Protein AF-A0A6I9NK83-F1 (afdb_monomer_lite)

Radius of gyration: 21.56 Å; chains: 1; bounding box: 74×32×61 Å

Organism: NCBI:txid8208

Structure (mmCIF, N/CA/C/O backbone):
data_AF-A0A6I9NK83-F1
#
_entry.id   AF-A0A6I9NK83-F1
#
loop_
_atom_site.group_PDB
_atom_site.id
_atom_site.type_symbol
_atom_site.label_atom_id
_atom_site.label_alt_id
_atom_site.label_comp_id
_atom_site.label_asym_id
_atom_site.label_entity_id
_atom_site.label_seq_id
_atom_site.pdbx_PDB_ins_code
_atom_site.Cartn_x
_atom_site.Cartn_y
_atom_site.Cartn_z
_atom_site.occupancy
_atom_site.B_iso_or_equiv
_atom_site.auth_seq_id
_atom_site.auth_comp_id
_atom_site.auth_asym_id
_atom_site.auth_atom_id
_atom_site.pdbx_PDB_model_num
ATOM 1 N N . MET A 1 1 ? 27.612 -2.424 -21.590 1.00 50.44 1 MET A N 1
ATOM 2 C CA . MET A 1 1 ? 26.893 -3.008 -22.747 1.00 50.44 1 MET A CA 1
ATOM 3 C C . MET A 1 1 ? 25.406 -2.669 -22.748 1.00 50.44 1 MET A C 1
ATOM 5 O O . MET A 1 1 ? 24.938 -2.258 -23.797 1.00 50.44 1 MET A O 1
ATOM 9 N N . PHE A 1 2 ? 24.686 -2.761 -21.619 1.00 54.84 2 PHE A N 1
ATOM 10 C CA . PHE A 1 2 ? 23.240 -2.473 -21.553 1.00 54.84 2 PHE A CA 1
ATOM 11 C C . PHE A 1 2 ? 22.862 -1.067 -22.068 1.00 54.84 2 PHE A C 1
ATOM 13 O O . PHE A 1 2 ? 22.044 -0.949 -22.971 1.00 54.84 2 PHE A O 1
ATOM 20 N N . ASN A 1 3 ? 23.555 -0.018 -21.606 1.00 56.12 3 ASN A N 1
ATOM 21 C CA . ASN A 1 3 ? 23.286 1.363 -22.042 1.00 56.12 3 ASN A CA 1
ATOM 22 C C . ASN A 1 3 ? 23.538 1.589 -23.546 1.00 56.12 3 ASN A C 1
ATOM 24 O O . ASN A 1 3 ? 22.750 2.244 -24.207 1.00 56.12 3 ASN A O 1
ATOM 28 N N . GLN A 1 4 ? 24.578 0.970 -24.118 1.00 58.66 4 GLN A N 1
ATOM 29 C CA . GLN A 1 4 ? 24.919 1.127 -25.543 1.00 58.66 4 GLN A CA 1
ATOM 30 C C . GLN A 1 4 ? 23.919 0.436 -26.487 1.00 58.66 4 GLN A C 1
ATOM 32 O O . GLN A 1 4 ? 23.762 0.850 -27.633 1.00 58.66 4 GLN A O 1
ATOM 37 N N . LEU A 1 5 ? 23.270 -0.638 -26.023 1.00 60.53 5 LEU A N 1
ATOM 38 C CA . LEU A 1 5 ? 22.176 -1.303 -26.738 1.00 60.53 5 LEU A CA 1
ATOM 39 C C . LEU A 1 5 ? 20.881 -0.495 -26.622 1.00 60.53 5 LEU A C 1
ATOM 41 O O . LEU A 1 5 ? 20.171 -0.344 -27.613 1.00 60.53 5 LEU A O 1
ATOM 45 N N . TYR A 1 6 ? 20.620 0.067 -25.440 1.00 62.25 6 TYR A N 1
ATOM 46 C CA . TYR A 1 6 ? 19.468 0.926 -25.190 1.00 62.25 6 TYR A CA 1
ATOM 47 C C . TYR A 1 6 ? 19.484 2.181 -26.071 1.00 62.25 6 TYR A C 1
ATOM 49 O O . TYR A 1 6 ? 18.482 2.485 -26.711 1.00 62.25 6 TYR A O 1
ATOM 57 N N . ASP A 1 7 ? 20.644 2.829 -26.213 1.00 62.06 7 ASP A N 1
ATOM 58 C CA . ASP A 1 7 ? 20.802 4.016 -27.063 1.00 62.06 7 ASP A CA 1
ATOM 59 C C . ASP A 1 7 ? 20.425 3.753 -28.532 1.00 62.06 7 ASP A C 1
ATOM 61 O O . ASP A 1 7 ? 19.818 4.603 -29.176 1.00 62.06 7 ASP A O 1
ATOM 65 N N . ARG A 1 8 ? 20.709 2.551 -29.057 1.00 60.25 8 ARG A N 1
ATOM 66 C CA . ARG A 1 8 ? 20.309 2.159 -30.422 1.00 60.25 8 ARG A CA 1
ATOM 67 C C . ARG A 1 8 ? 18.840 1.756 -30.536 1.00 60.25 8 ARG A C 1
ATOM 69 O O . ARG A 1 8 ? 18.254 1.884 -31.605 1.00 60.25 8 ARG A O 1
ATOM 76 N N . LEU A 1 9 ? 18.242 1.254 -29.457 1.00 59.34 9 LEU A N 1
ATOM 77 C CA . LEU A 1 9 ? 16.816 0.916 -29.412 1.00 59.34 9 LEU A CA 1
ATOM 78 C C . LEU A 1 9 ? 15.933 2.169 -29.324 1.00 59.34 9 LEU A C 1
ATOM 80 O O . LEU A 1 9 ? 14.799 2.135 -29.795 1.00 59.34 9 LEU A O 1
ATOM 84 N N . LEU A 1 10 ? 16.456 3.284 -28.797 1.00 63.72 10 LEU A N 1
ATOM 85 C CA . LEU A 1 10 ? 15.756 4.574 -28.755 1.00 63.72 10 LEU A CA 1
ATOM 86 C C . LEU A 1 10 ? 15.451 5.152 -30.147 1.00 63.72 10 LEU A C 1
ATOM 88 O O . LEU A 1 10 ? 14.535 5.962 -30.266 1.00 63.72 10 LEU A O 1
ATOM 92 N N . GLU A 1 11 ? 16.163 4.728 -31.196 1.00 66.00 11 GLU A N 1
ATOM 93 C CA . GLU A 1 11 ? 15.944 5.208 -32.569 1.00 66.00 11 GLU A CA 1
ATOM 94 C C . GLU A 1 11 ? 14.630 4.692 -33.191 1.00 66.00 11 GLU A C 1
ATOM 96 O O . GLU A 1 11 ? 14.145 5.266 -34.166 1.00 66.00 11 GLU A O 1
ATOM 101 N N . ASN A 1 12 ? 14.019 3.637 -32.631 1.00 76.62 12 ASN A N 1
ATOM 102 C CA . ASN A 1 12 ? 12.759 3.069 -33.117 1.00 76.62 12 ASN A CA 1
ATOM 103 C C . ASN A 1 12 ? 11.775 2.827 -31.961 1.00 76.62 12 ASN A C 1
ATOM 105 O O . ASN A 1 12 ? 11.985 1.950 -31.121 1.00 76.62 12 ASN A O 1
ATOM 109 N N . SER A 1 13 ? 10.660 3.563 -31.956 1.00 75.81 13 SER A N 1
ATOM 110 C CA . SER A 1 13 ? 9.627 3.480 -30.915 1.00 75.81 13 SER A CA 1
ATOM 111 C C . SER A 1 13 ? 9.011 2.085 -30.768 1.00 75.81 13 SER A C 1
ATOM 113 O O . SER A 1 13 ? 8.717 1.673 -29.649 1.00 75.81 13 SER A O 1
ATOM 115 N N . VAL A 1 14 ? 8.872 1.331 -31.863 1.00 80.94 14 VAL A N 1
ATOM 116 C CA . VAL A 1 14 ? 8.335 -0.039 -31.839 1.00 80.94 14 VAL A CA 1
ATOM 117 C C . VAL A 1 14 ? 9.334 -0.991 -31.184 1.00 80.94 14 VAL A C 1
ATOM 119 O O . VAL A 1 14 ? 8.972 -1.746 -30.287 1.00 80.94 14 VAL A O 1
ATOM 122 N N . SER A 1 15 ? 10.610 -0.922 -31.577 1.00 82.75 15 SER A N 1
ATOM 123 C CA . SER A 1 15 ? 11.667 -1.756 -30.986 1.00 82.75 15 SER A CA 1
ATOM 124 C C . SER A 1 15 ? 11.863 -1.467 -29.499 1.00 82.75 15 SER A C 1
ATOM 126 O O . SER A 1 15 ? 12.100 -2.389 -28.718 1.00 82.75 15 SER A O 1
ATOM 128 N N . LYS A 1 16 ? 11.735 -0.195 -29.103 1.00 84.50 16 LYS A N 1
ATOM 129 C CA . LYS A 1 16 ? 11.759 0.225 -27.702 1.00 84.50 16 LYS A CA 1
ATOM 130 C C . LYS A 1 16 ? 10.610 -0.401 -26.911 1.00 84.50 16 LYS A C 1
ATOM 132 O O . LYS A 1 16 ? 10.872 -0.976 -25.862 1.00 84.50 16 LYS A O 1
ATOM 137 N N . GLY A 1 17 ? 9.378 -0.334 -27.418 1.00 86.56 17 GLY A N 1
ATOM 138 C CA . GLY A 1 17 ? 8.212 -0.927 -26.755 1.00 86.56 17 GLY A CA 1
ATOM 139 C C . GLY A 1 17 ? 8.358 -2.433 -26.544 1.00 86.56 17 GLY A C 1
ATOM 140 O O . GLY A 1 17 ? 8.285 -2.904 -25.414 1.00 86.56 17 GLY A O 1
ATOM 141 N N . VAL A 1 18 ? 8.711 -3.172 -27.603 1.00 87.81 18 VAL A N 1
ATOM 142 C CA . VAL A 1 18 ? 8.940 -4.630 -27.531 1.00 87.81 18 VAL A CA 1
ATOM 143 C C . VAL A 1 18 ? 10.041 -4.985 -26.528 1.00 87.81 18 VAL A C 1
ATOM 145 O O . VAL A 1 18 ? 9.939 -5.978 -25.811 1.00 87.81 18 VAL A O 1
ATOM 148 N N . PHE A 1 19 ? 11.101 -4.178 -26.455 1.00 88.56 19 PHE A N 1
ATOM 149 C CA . PHE A 1 19 ? 12.154 -4.373 -25.466 1.00 88.56 19 PHE A CA 1
ATOM 150 C C . PHE A 1 19 ? 11.645 -4.166 -24.033 1.00 88.56 19 PHE A C 1
ATOM 152 O O . PHE A 1 19 ? 11.904 -5.013 -23.181 1.00 88.56 19 PHE A O 1
ATOM 159 N N . LEU A 1 20 ? 10.910 -3.081 -23.767 1.00 90.44 20 LEU A N 1
ATOM 160 C CA . LEU A 1 20 ? 10.345 -2.786 -22.443 1.00 90.44 20 LEU A CA 1
ATOM 161 C C . LEU A 1 20 ? 9.331 -3.852 -21.996 1.00 90.44 20 LEU A C 1
ATOM 163 O O . LEU A 1 20 ? 9.318 -4.233 -20.827 1.00 90.44 20 LEU A O 1
ATOM 167 N N . GLU A 1 21 ? 8.541 -4.379 -22.928 1.00 92.31 21 GLU A N 1
ATOM 168 C CA . GLU A 1 21 ? 7.629 -5.505 -22.698 1.00 92.31 21 GLU A CA 1
ATOM 169 C C . GLU A 1 21 ? 8.378 -6.803 -22.392 1.00 92.31 21 GLU A C 1
ATOM 171 O O . GLU A 1 21 ? 8.022 -7.536 -21.471 1.00 92.31 21 GLU A O 1
ATOM 176 N N . ALA A 1 22 ? 9.488 -7.069 -23.083 1.00 90.81 22 ALA A N 1
ATOM 177 C CA . ALA A 1 22 ? 10.321 -8.226 -22.771 1.00 90.81 22 ALA A CA 1
ATOM 178 C C . ALA A 1 22 ? 10.940 -8.139 -21.362 1.00 90.81 22 ALA A C 1
ATOM 180 O O . ALA A 1 22 ? 11.080 -9.174 -20.700 1.00 90.81 22 ALA A O 1
ATOM 181 N N . LEU A 1 23 ? 11.282 -6.931 -20.887 1.00 90.44 23 LEU A N 1
ATOM 182 C CA . LEU A 1 23 ? 11.837 -6.722 -19.543 1.00 90.44 23 LEU A CA 1
ATOM 183 C C . LEU A 1 23 ? 10.870 -7.130 -18.428 1.00 90.44 23 LEU A C 1
ATOM 185 O O . LEU A 1 23 ? 11.344 -7.618 -17.404 1.00 90.44 23 LEU A O 1
ATOM 189 N N . GLU A 1 24 ? 9.555 -6.996 -18.628 1.00 91.44 24 GLU A N 1
ATOM 190 C CA . GLU A 1 24 ? 8.533 -7.350 -17.628 1.00 91.44 24 GLU A CA 1
ATOM 191 C C . GLU A 1 24 ? 8.751 -8.758 -17.073 1.00 91.44 24 GLU A C 1
ATOM 193 O O . GLU A 1 24 ? 8.803 -8.956 -15.862 1.00 91.44 24 GLU A O 1
ATOM 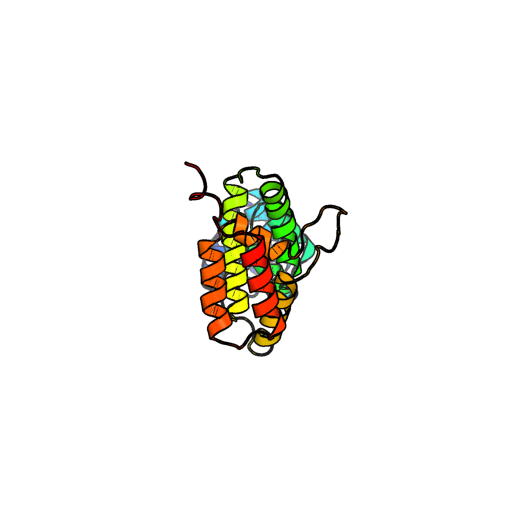198 N N . SER A 1 25 ? 8.986 -9.731 -17.958 1.00 91.19 25 SER A N 1
ATOM 199 C CA . SER A 1 25 ? 9.199 -11.130 -17.570 1.00 91.19 25 SER A CA 1
ATOM 200 C C . SER A 1 25 ? 10.417 -11.344 -16.661 1.00 91.19 25 SER A C 1
ATOM 202 O O . SER A 1 25 ? 10.428 -12.266 -15.846 1.00 91.19 25 SER A O 1
ATOM 204 N N . TYR A 1 26 ? 11.444 -10.499 -16.782 1.00 90.88 26 TYR A N 1
ATOM 205 C CA . TYR A 1 26 ? 12.647 -10.558 -15.952 1.00 90.88 26 TYR A CA 1
ATOM 206 C C . TYR A 1 26 ? 12.481 -9.787 -14.642 1.00 90.88 26 TYR A C 1
ATOM 208 O O . TYR A 1 26 ? 13.033 -10.218 -13.629 1.00 90.88 26 TYR A O 1
ATOM 216 N N . ILE A 1 27 ? 11.728 -8.684 -14.662 1.00 91.31 27 ILE A N 1
ATOM 217 C CA . ILE A 1 27 ? 11.396 -7.883 -13.476 1.00 91.31 27 ILE A CA 1
ATOM 218 C C . ILE A 1 27 ? 10.523 -8.714 -12.531 1.00 91.31 27 ILE A C 1
ATOM 220 O O . ILE A 1 27 ? 10.921 -8.960 -11.401 1.00 91.31 27 ILE A O 1
ATOM 224 N N . VAL A 1 28 ? 9.403 -9.247 -13.029 1.00 89.88 28 VAL A N 1
ATOM 225 C CA . VAL A 1 28 ? 8.440 -10.040 -12.238 1.00 89.88 28 VAL A CA 1
ATOM 226 C C . VAL A 1 28 ? 9.047 -11.353 -11.726 1.00 89.88 28 VAL A C 1
ATOM 228 O O . VAL A 1 28 ? 8.602 -11.908 -10.729 1.00 89.88 28 VAL A O 1
ATOM 231 N N . ALA A 1 29 ? 10.085 -11.869 -12.390 1.00 90.12 29 ALA A N 1
ATOM 232 C CA . ALA A 1 29 ? 10.827 -13.042 -11.928 1.00 90.12 29 ALA A CA 1
ATOM 233 C C . ALA A 1 29 ? 11.933 -12.715 -10.901 1.00 90.12 29 ALA A C 1
ATOM 235 O O . ALA A 1 29 ? 12.775 -13.581 -10.649 1.00 90.12 29 ALA A O 1
ATOM 236 N N . ASP A 1 30 ? 11.995 -11.479 -10.391 1.00 85.56 30 ASP A N 1
ATOM 237 C CA . ASP A 1 30 ? 13.035 -10.959 -9.487 1.00 85.56 30 ASP A CA 1
ATOM 238 C C . ASP A 1 30 ? 14.469 -11.113 -10.027 1.00 85.56 30 ASP A C 1
ATOM 240 O O . ASP A 1 30 ? 15.456 -11.136 -9.290 1.00 85.56 30 ASP A O 1
ATOM 244 N N . ARG A 1 31 ? 14.621 -11.210 -11.354 1.00 86.25 31 ARG A N 1
ATOM 245 C CA . ARG A 1 31 ? 15.936 -11.309 -12.015 1.00 86.25 31 ARG A CA 1
ATOM 246 C C . ARG A 1 31 ? 16.524 -9.941 -12.336 1.00 86.25 31 ARG A C 1
ATOM 248 O O . ARG A 1 31 ? 17.694 -9.861 -12.711 1.00 86.25 31 ARG A O 1
ATOM 255 N N . LEU A 1 32 ? 15.713 -8.888 -12.236 1.00 82.06 32 LEU A N 1
ATOM 256 C CA . LEU A 1 32 ? 16.062 -7.534 -12.643 1.00 82.06 32 LEU A CA 1
ATOM 257 C C . LEU A 1 32 ? 15.405 -6.480 -11.735 1.00 82.06 32 LEU A C 1
ATOM 259 O O . LEU A 1 32 ? 14.553 -5.723 -12.184 1.00 82.06 32 LEU A O 1
ATOM 263 N N . GLY A 1 33 ? 15.815 -6.427 -10.463 1.00 76.12 33 GLY A N 1
ATOM 264 C CA . GLY A 1 33 ? 15.298 -5.440 -9.499 1.00 76.12 33 GLY A CA 1
ATOM 265 C C . GLY A 1 33 ? 15.912 -4.037 -9.626 1.00 76.12 33 GLY A C 1
ATOM 266 O O . GLY A 1 33 ? 15.250 -3.040 -9.352 1.00 76.12 33 GLY A O 1
ATOM 267 N N . HIS A 1 34 ? 17.160 -3.933 -10.100 1.00 82.00 34 HIS A N 1
ATOM 268 C CA . HIS A 1 34 ? 17.838 -2.647 -10.297 1.00 82.00 34 HIS A CA 1
ATOM 269 C C . HIS A 1 34 ? 17.896 -2.281 -11.779 1.00 82.00 34 HIS A C 1
ATOM 271 O O . HIS A 1 34 ? 18.656 -2.860 -12.562 1.00 82.00 34 HIS A O 1
ATOM 277 N N . LEU A 1 35 ? 17.117 -1.273 -12.153 1.00 82.19 35 LEU A N 1
ATOM 278 C CA . LEU A 1 35 ? 17.149 -0.650 -13.468 1.00 82.19 35 LEU A CA 1
ATOM 279 C C . LEU A 1 35 ? 17.739 0.754 -13.362 1.00 82.19 35 LEU A C 1
ATOM 281 O O . LEU A 1 35 ? 17.611 1.433 -12.350 1.00 82.19 35 LEU A O 1
ATOM 285 N N . THR A 1 36 ? 18.377 1.231 -14.429 1.00 83.75 36 THR A N 1
ATOM 286 C CA . THR A 1 36 ? 18.808 2.636 -14.468 1.00 83.75 36 THR A CA 1
ATOM 287 C C . THR A 1 36 ? 17.579 3.543 -14.577 1.00 83.75 36 THR A C 1
ATOM 289 O O . THR A 1 36 ? 16.657 3.216 -15.331 1.00 83.75 36 THR A O 1
ATOM 292 N N . THR A 1 37 ? 17.605 4.719 -13.945 1.00 83.31 37 THR A N 1
ATOM 293 C CA . THR A 1 37 ? 16.512 5.711 -13.979 1.00 83.31 37 THR A CA 1
ATOM 294 C C . THR A 1 37 ? 15.926 5.983 -15.377 1.00 83.31 37 THR A C 1
ATOM 296 O O . THR A 1 37 ? 14.700 6.009 -15.497 1.00 83.31 37 THR A O 1
ATOM 299 N N . PRO A 1 38 ? 16.720 6.122 -16.465 1.00 84.88 38 PRO A N 1
ATOM 300 C CA . PRO A 1 38 ? 16.164 6.333 -17.805 1.00 84.88 38 PRO A CA 1
ATOM 301 C C . PRO A 1 38 ? 15.289 5.177 -18.308 1.00 84.88 38 PRO A C 1
ATOM 303 O O . PRO A 1 38 ? 14.237 5.421 -18.892 1.00 84.88 38 PRO A O 1
ATOM 306 N N . ILE A 1 39 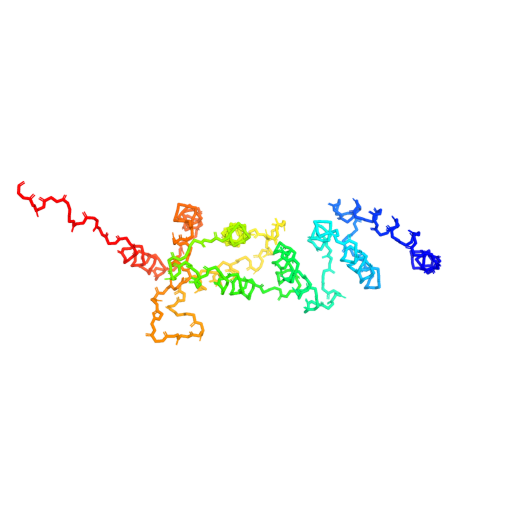? 15.703 3.929 -18.060 1.00 85.38 39 ILE A N 1
ATOM 307 C CA . ILE A 1 39 ? 14.953 2.735 -18.479 1.00 85.38 39 ILE A CA 1
ATOM 308 C C . ILE A 1 39 ? 13.651 2.643 -17.696 1.00 85.38 39 ILE A C 1
ATOM 310 O O . ILE A 1 39 ? 12.611 2.396 -18.290 1.00 85.38 39 ILE A O 1
ATOM 314 N N . MET A 1 40 ? 13.690 2.885 -16.383 1.00 85.69 40 MET A N 1
ATOM 315 C CA . MET A 1 40 ? 12.476 2.850 -15.568 1.00 85.69 40 MET A CA 1
ATOM 316 C C . MET A 1 40 ? 11.477 3.918 -15.997 1.00 85.69 40 MET A C 1
ATOM 318 O O . MET A 1 40 ? 10.317 3.602 -16.215 1.00 85.69 40 MET A O 1
ATOM 322 N N . ARG A 1 41 ? 11.914 5.168 -16.193 1.00 86.19 41 ARG A N 1
ATOM 323 C CA . ARG A 1 41 ? 11.025 6.241 -16.663 1.00 86.19 41 ARG A CA 1
ATOM 324 C C . ARG A 1 41 ? 10.360 5.874 -17.987 1.00 86.19 41 ARG A C 1
ATOM 326 O O . ARG A 1 41 ? 9.164 6.081 -18.164 1.00 86.19 41 ARG A O 1
ATOM 333 N N . ASP A 1 42 ? 11.143 5.342 -18.917 1.00 88.88 42 ASP A N 1
ATOM 334 C CA . ASP A 1 42 ? 10.645 4.956 -20.228 1.00 88.88 42 ASP A CA 1
ATOM 335 C C . ASP A 1 42 ? 9.712 3.734 -20.154 1.00 88.88 42 ASP A C 1
ATOM 337 O O . ASP A 1 42 ? 8.729 3.690 -20.888 1.00 88.88 42 ASP A O 1
ATOM 341 N N . LEU A 1 43 ? 9.981 2.794 -19.241 1.00 89.44 43 LEU A N 1
ATOM 342 C CA . LEU A 1 43 ? 9.107 1.670 -18.910 1.00 89.44 43 LEU A CA 1
ATOM 343 C C . LEU A 1 43 ? 7.757 2.170 -18.379 1.00 89.44 43 LEU A C 1
ATOM 345 O O . LEU A 1 43 ? 6.725 1.869 -18.975 1.00 89.44 43 LEU A O 1
ATOM 349 N N . LEU A 1 44 ? 7.763 2.998 -17.328 1.00 88.19 44 LEU A N 1
ATOM 350 C CA . LEU A 1 44 ? 6.550 3.579 -16.744 1.00 88.19 44 LEU A CA 1
ATOM 351 C C . LEU A 1 44 ? 5.738 4.347 -17.800 1.00 88.19 44 LEU A C 1
ATOM 353 O O . LEU A 1 44 ? 4.532 4.146 -17.918 1.00 88.19 44 LEU A O 1
ATOM 357 N N . ALA A 1 45 ? 6.399 5.174 -18.618 1.00 89.50 45 ALA A N 1
ATOM 358 C CA . ALA A 1 45 ? 5.747 5.938 -19.680 1.00 89.50 45 ALA A CA 1
ATOM 359 C C . ALA A 1 45 ? 5.143 5.046 -20.780 1.00 89.50 45 ALA A C 1
ATOM 361 O O . ALA A 1 45 ? 4.069 5.364 -21.291 1.00 89.50 45 ALA A O 1
ATOM 362 N N . HIS A 1 46 ? 5.806 3.940 -21.141 1.00 92.38 46 HIS A N 1
ATOM 363 C CA . HIS A 1 46 ? 5.309 2.986 -22.139 1.00 92.38 46 HIS A CA 1
ATOM 364 C C . HIS A 1 46 ? 4.047 2.274 -21.658 1.00 92.38 46 HIS A C 1
ATOM 366 O O . HIS A 1 46 ? 3.032 2.310 -22.351 1.00 92.38 46 HIS A O 1
ATOM 372 N N . TYR A 1 47 ? 4.073 1.672 -20.467 1.00 92.25 47 TYR A N 1
ATOM 373 C CA . TYR A 1 47 ? 2.894 0.979 -19.940 1.00 92.25 47 TYR A CA 1
ATOM 374 C C . TYR A 1 47 ? 1.745 1.951 -19.669 1.00 92.25 47 TYR A C 1
ATOM 376 O O . TYR A 1 47 ? 0.603 1.656 -20.025 1.00 92.25 47 TYR A O 1
ATOM 384 N N . HIS A 1 48 ? 2.048 3.136 -19.125 1.00 90.06 48 HIS A N 1
ATOM 385 C CA . HIS A 1 48 ? 1.040 4.165 -18.895 1.00 90.06 48 HIS A CA 1
ATOM 386 C C . HIS A 1 48 ? 0.393 4.631 -20.210 1.00 90.06 48 HIS A C 1
ATOM 388 O O . HIS A 1 48 ? -0.829 4.650 -20.336 1.00 90.06 48 HIS A O 1
ATOM 394 N N . GLY A 1 49 ? 1.205 4.954 -21.223 1.00 89.88 49 GLY A N 1
ATOM 395 C CA . GLY A 1 49 ? 0.729 5.441 -22.521 1.00 89.88 49 GLY A CA 1
ATOM 396 C C . GLY A 1 49 ? -0.073 4.418 -23.333 1.00 89.88 49 GLY A C 1
ATOM 397 O O . GLY A 1 49 ? -0.907 4.818 -24.142 1.00 89.88 49 GLY A O 1
ATOM 398 N N . ASN A 1 50 ? 0.144 3.120 -23.103 1.00 91.44 50 ASN A N 1
ATOM 399 C CA . ASN A 1 50 ? -0.586 2.036 -23.769 1.00 91.44 50 ASN A CA 1
ATOM 400 C C . ASN A 1 50 ? -1.763 1.481 -22.942 1.00 91.44 50 ASN A C 1
ATOM 402 O O . ASN A 1 50 ? -2.408 0.530 -23.378 1.00 91.44 50 ASN A O 1
ATOM 406 N N . GLY A 1 51 ? -2.058 2.045 -21.763 1.00 90.38 51 GLY A N 1
ATOM 407 C CA . GLY A 1 51 ? -3.160 1.585 -20.907 1.00 90.38 51 GLY A CA 1
ATOM 408 C C . GLY A 1 51 ? -2.914 0.230 -20.230 1.00 90.38 51 GLY A C 1
ATOM 409 O O . GLY A 1 51 ? -3.854 -0.423 -19.787 1.00 90.38 51 GLY A O 1
ATOM 410 N N . MET A 1 52 ? -1.660 -0.214 -20.146 1.00 93.19 52 MET A N 1
ATOM 411 C CA . MET A 1 52 ? -1.272 -1.520 -19.608 1.00 93.19 52 MET A CA 1
ATOM 412 C C . MET A 1 52 ? -1.024 -1.445 -18.088 1.00 93.19 52 MET A C 1
ATOM 414 O O . MET A 1 52 ? 0.082 -1.700 -17.607 1.00 93.19 52 MET A O 1
ATOM 418 N N . MET A 1 53 ? -2.055 -1.056 -17.336 1.00 93.44 53 MET A N 1
ATOM 419 C CA . MET A 1 53 ? -1.964 -0.730 -15.903 1.00 93.44 53 MET A CA 1
ATOM 420 C C . MET A 1 53 ? -1.612 -1.931 -15.020 1.00 93.44 53 MET A C 1
ATOM 422 O O . MET A 1 53 ? -0.740 -1.820 -14.162 1.00 93.44 53 MET A O 1
ATOM 426 N N . ASP A 1 54 ? -2.180 -3.106 -15.294 1.00 93.06 54 ASP A N 1
ATOM 427 C CA . ASP A 1 54 ? -1.864 -4.322 -14.532 1.00 93.06 54 ASP A CA 1
ATOM 428 C C . ASP A 1 54 ? -0.386 -4.721 -14.672 1.00 93.06 54 ASP A C 1
ATOM 430 O O . ASP A 1 54 ? 0.247 -5.175 -13.720 1.00 93.06 54 ASP A O 1
ATOM 434 N N . SER A 1 55 ? 0.188 -4.562 -15.871 1.00 93.69 55 SER A N 1
ATOM 435 C CA . SER A 1 55 ? 1.625 -4.768 -16.099 1.00 93.69 55 SER A CA 1
ATOM 436 C C . SER A 1 55 ? 2.469 -3.711 -15.401 1.00 93.69 55 SER A C 1
ATOM 438 O O . SER A 1 55 ? 3.525 -4.038 -14.859 1.00 93.69 55 SER A O 1
ATOM 440 N N . LEU A 1 56 ? 2.004 -2.459 -15.394 1.00 93.75 56 LEU A N 1
ATOM 441 C CA . LEU A 1 56 ? 2.682 -1.357 -14.724 1.00 93.75 56 LEU A CA 1
ATOM 442 C C . LEU A 1 56 ? 2.798 -1.615 -13.219 1.00 93.75 56 LEU A C 1
ATOM 444 O O . LEU A 1 56 ? 3.903 -1.569 -12.680 1.00 93.75 56 LEU A O 1
ATOM 448 N N . GLU A 1 57 ? 1.686 -1.948 -12.561 1.00 94.69 57 GLU A N 1
ATOM 449 C CA . GLU A 1 57 ? 1.656 -2.257 -11.128 1.00 94.69 57 GLU A CA 1
ATOM 450 C C . GLU A 1 57 ? 2.549 -3.459 -10.797 1.00 94.69 57 GLU A C 1
ATOM 452 O O . GLU A 1 57 ? 3.401 -3.366 -9.911 1.00 94.69 57 GLU A O 1
ATOM 457 N N . ARG A 1 58 ? 2.449 -4.544 -11.578 1.00 92.94 58 ARG A N 1
ATOM 458 C CA . ARG A 1 58 ? 3.311 -5.725 -11.415 1.00 92.94 58 ARG A CA 1
ATOM 459 C C . ARG A 1 58 ? 4.789 -5.427 -11.632 1.00 92.94 58 ARG A C 1
ATOM 461 O O . ARG A 1 58 ? 5.612 -6.090 -11.026 1.00 92.94 58 ARG A O 1
ATOM 468 N N . CYS A 1 59 ? 5.162 -4.466 -12.469 1.00 92.75 59 CYS A N 1
ATOM 469 C CA . CYS A 1 59 ? 6.566 -4.072 -12.565 1.00 92.75 59 CYS A CA 1
ATOM 470 C C . CYS A 1 59 ? 6.997 -3.277 -11.330 1.00 92.75 59 CYS A C 1
ATOM 472 O O . CYS A 1 59 ? 8.036 -3.580 -10.753 1.00 92.75 59 CYS A O 1
ATOM 474 N N . ILE A 1 60 ? 6.211 -2.275 -10.915 1.00 92.69 60 ILE A N 1
ATOM 475 C CA . ILE A 1 60 ? 6.589 -1.352 -9.833 1.00 92.69 60 ILE A CA 1
ATOM 476 C C . ILE A 1 60 ? 6.896 -2.101 -8.534 1.00 92.69 60 ILE A C 1
ATOM 478 O O . ILE A 1 60 ? 7.906 -1.802 -7.904 1.00 92.69 60 ILE A O 1
ATOM 482 N N . VAL A 1 61 ? 6.090 -3.104 -8.172 1.00 94.25 61 VAL A N 1
ATOM 483 C CA . VAL A 1 61 ? 6.240 -3.858 -6.909 1.00 94.25 61 VAL A CA 1
ATOM 484 C C . VAL A 1 61 ? 7.493 -4.749 -6.843 1.00 94.25 61 VAL A C 1
ATOM 486 O O . VAL A 1 61 ? 7.790 -5.308 -5.792 1.00 94.25 61 VAL A O 1
ATOM 489 N N . HIS A 1 62 ? 8.234 -4.874 -7.948 1.00 91.56 62 HIS A N 1
ATOM 490 C CA . HIS A 1 62 ? 9.484 -5.638 -8.054 1.00 91.56 62 HIS A CA 1
ATOM 491 C C . HIS A 1 62 ? 10.710 -4.754 -8.355 1.00 91.56 62 HIS A C 1
ATOM 493 O O . HIS A 1 62 ? 11.822 -5.262 -8.521 1.00 91.56 62 HIS A O 1
ATOM 499 N N . LEU A 1 63 ? 10.531 -3.435 -8.467 1.00 89.31 63 LEU A N 1
ATOM 500 C CA . LEU A 1 63 ? 11.602 -2.503 -8.813 1.00 89.31 63 LEU A CA 1
ATOM 501 C C . LEU A 1 63 ? 12.129 -1.764 -7.586 1.00 89.31 63 LEU A C 1
ATOM 503 O O . LEU A 1 63 ? 11.383 -1.377 -6.694 1.00 89.31 63 LEU A O 1
ATOM 507 N N . ASP A 1 64 ? 13.427 -1.469 -7.599 1.00 86.81 64 ASP A N 1
ATOM 508 C CA . ASP A 1 64 ? 14.029 -0.550 -6.637 1.00 86.81 64 ASP A CA 1
ATOM 509 C C . ASP A 1 64 ? 13.593 0.903 -6.912 1.00 86.81 64 ASP A C 1
ATOM 511 O O . ASP A 1 64 ? 14.187 1.637 -7.711 1.00 86.81 64 ASP A O 1
ATOM 515 N N . VAL A 1 65 ? 12.531 1.318 -6.221 1.00 83.62 65 VAL A N 1
ATOM 516 C CA . VAL A 1 65 ? 11.900 2.641 -6.352 1.00 83.62 65 VAL A CA 1
ATOM 517 C C . VAL A 1 65 ? 12.690 3.776 -5.691 1.00 83.62 65 VAL A C 1
ATOM 519 O O . VAL A 1 65 ? 12.342 4.940 -5.881 1.00 83.62 65 VAL A O 1
ATOM 522 N N . THR A 1 66 ? 13.779 3.488 -4.967 1.00 82.44 66 THR A N 1
ATOM 523 C CA . THR A 1 66 ? 14.575 4.517 -4.261 1.00 82.44 66 THR A CA 1
ATOM 524 C C . THR A 1 66 ? 15.272 5.500 -5.205 1.00 82.44 66 THR A C 1
ATOM 526 O O . THR A 1 66 ? 15.616 6.616 -4.816 1.00 82.44 66 THR A O 1
ATOM 529 N N . SER A 1 67 ? 15.469 5.099 -6.463 1.00 74.56 67 SER A N 1
ATOM 530 C CA . SER A 1 67 ? 16.112 5.905 -7.506 1.00 74.56 67 SER A CA 1
ATOM 531 C C . SER A 1 67 ? 15.125 6.617 -8.444 1.00 74.56 67 SER A C 1
ATOM 533 O O . SER A 1 67 ? 15.545 7.239 -9.429 1.00 74.56 67 SER A O 1
ATOM 535 N N . LEU A 1 68 ? 13.824 6.527 -8.150 1.00 78.69 68 LEU A N 1
ATOM 536 C CA . LEU A 1 68 ? 12.743 7.188 -8.878 1.00 78.69 68 LEU A CA 1
ATOM 537 C C . LEU A 1 68 ? 12.276 8.461 -8.170 1.00 78.69 68 LEU A C 1
ATOM 539 O O . LEU A 1 68 ? 12.486 8.654 -6.974 1.00 78.69 68 LEU A O 1
ATOM 543 N N . ASP A 1 69 ? 11.589 9.323 -8.920 1.00 85.62 69 ASP A N 1
ATOM 544 C CA . ASP A 1 69 ? 10.782 10.384 -8.324 1.00 85.62 69 ASP A CA 1
ATOM 545 C C . ASP A 1 69 ? 9.543 9.752 -7.675 1.00 85.62 69 ASP A C 1
ATOM 547 O O . ASP A 1 69 ? 8.531 9.490 -8.328 1.00 85.62 69 ASP A O 1
ATOM 551 N N . ILE A 1 70 ? 9.659 9.460 -6.378 1.00 86.50 70 ILE A N 1
ATOM 552 C CA . ILE A 1 70 ? 8.622 8.792 -5.585 1.00 86.50 70 ILE A CA 1
ATOM 553 C C . ILE A 1 70 ? 7.286 9.539 -5.675 1.00 86.50 70 ILE A C 1
ATOM 555 O O . ILE A 1 70 ? 6.242 8.904 -5.804 1.00 86.50 70 ILE A O 1
ATOM 559 N N . GLN A 1 71 ? 7.304 10.875 -5.657 1.00 87.94 71 GLN A N 1
ATOM 560 C CA . GLN A 1 71 ? 6.077 11.674 -5.701 1.00 87.94 71 GLN A CA 1
ATOM 561 C C . GLN A 1 71 ? 5.352 11.491 -7.035 1.00 87.94 71 GLN A C 1
ATOM 563 O O . GLN A 1 71 ? 4.141 11.264 -7.055 1.00 87.94 71 GLN A O 1
ATOM 568 N N . GLN A 1 72 ? 6.099 11.507 -8.142 1.00 87.44 72 GLN A N 1
ATOM 569 C CA . GLN A 1 72 ? 5.534 11.245 -9.464 1.00 87.44 72 GLN A CA 1
ATOM 570 C C . GLN A 1 72 ? 4.950 9.829 -9.563 1.00 87.44 72 GLN A C 1
ATOM 572 O O . GLN A 1 72 ? 3.844 9.658 -10.074 1.00 87.44 72 GLN A O 1
ATOM 577 N N . VAL A 1 73 ? 5.668 8.813 -9.070 1.00 89.62 73 VAL A N 1
ATOM 578 C CA . VAL A 1 73 ? 5.197 7.419 -9.124 1.00 89.62 73 VAL A CA 1
ATOM 579 C C . VAL A 1 73 ? 3.926 7.242 -8.294 1.00 89.62 73 VAL A C 1
ATOM 581 O O . VAL A 1 73 ? 2.960 6.662 -8.788 1.00 89.62 73 VAL A O 1
ATOM 584 N N . VAL A 1 74 ? 3.885 7.788 -7.075 1.00 92.50 74 VAL A N 1
ATOM 585 C CA . VAL A 1 74 ? 2.694 7.751 -6.212 1.00 92.50 74 VAL A CA 1
ATOM 586 C C . VAL A 1 74 ? 1.502 8.423 -6.889 1.00 92.50 74 VAL A C 1
ATOM 588 O O . VAL A 1 74 ? 0.395 7.886 -6.832 1.00 92.50 74 VAL A O 1
ATOM 591 N N . GLN A 1 75 ? 1.713 9.566 -7.549 1.00 91.69 75 GLN A N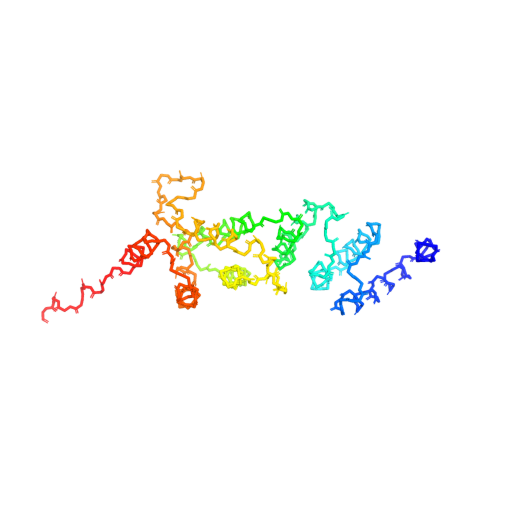 1
ATOM 592 C CA . GLN A 1 75 ? 0.651 10.264 -8.270 1.00 91.69 75 GLN A CA 1
ATOM 593 C C . GLN A 1 75 ? 0.092 9.409 -9.415 1.00 91.69 75 GLN A C 1
ATOM 595 O O . GLN A 1 75 ? -1.119 9.211 -9.481 1.00 91.69 75 GLN A O 1
ATOM 600 N N . VAL A 1 76 ? 0.962 8.843 -10.260 1.00 91.00 76 VAL A N 1
ATOM 601 C CA . VAL A 1 76 ? 0.547 7.957 -11.362 1.00 91.00 76 VAL A CA 1
ATOM 602 C C . VAL A 1 76 ? -0.214 6.745 -10.831 1.00 91.00 76 VAL A C 1
ATOM 604 O O . VAL A 1 76 ? -1.259 6.395 -11.377 1.00 91.00 76 VAL A O 1
ATOM 607 N N . CYS A 1 77 ? 0.273 6.123 -9.755 1.00 94.56 77 CYS A N 1
ATOM 608 C CA . CYS A 1 77 ? -0.399 4.975 -9.156 1.00 94.56 77 CYS A CA 1
ATOM 609 C C . CYS A 1 77 ? -1.786 5.351 -8.628 1.00 94.56 77 CYS A C 1
ATOM 611 O O . CYS A 1 77 ? -2.749 4.629 -8.856 1.00 94.56 77 CYS A O 1
ATOM 613 N N . TRP A 1 78 ? -1.912 6.500 -7.963 1.00 94.50 78 TRP A N 1
ATOM 614 C CA . TRP A 1 78 ? -3.189 6.962 -7.425 1.00 94.50 78 TRP A CA 1
ATOM 615 C C . TRP A 1 78 ? -4.212 7.282 -8.520 1.00 94.50 78 TRP A C 1
ATOM 617 O O . TRP A 1 78 ? -5.354 6.834 -8.434 1.00 94.50 78 TRP A O 1
ATOM 627 N N . GLU A 1 79 ? -3.806 8.022 -9.554 1.00 93.00 79 GLU A N 1
ATOM 628 C CA . GLU A 1 79 ? -4.679 8.416 -10.671 1.00 93.00 79 GLU A CA 1
ATOM 629 C C . GLU A 1 79 ? -5.178 7.213 -11.484 1.00 93.00 79 GLU A C 1
ATOM 631 O O . GLU A 1 79 ? -6.279 7.258 -12.028 1.00 93.00 79 GLU A O 1
ATOM 636 N N . ASN A 1 80 ? -4.397 6.130 -11.525 1.00 92.81 80 ASN A N 1
ATOM 637 C CA . ASN A 1 80 ? -4.714 4.905 -12.263 1.00 92.81 80 ASN A CA 1
ATOM 638 C C . ASN A 1 80 ? -5.175 3.744 -11.361 1.00 92.81 80 ASN A C 1
ATOM 640 O O . ASN A 1 80 ? -5.237 2.611 -11.827 1.00 92.81 80 ASN A O 1
ATOM 644 N N . GLN A 1 81 ? -5.494 4.005 -10.086 1.00 93.81 81 GLN A N 1
ATOM 645 C CA . GLN A 1 81 ? -6.000 3.007 -9.124 1.00 93.81 81 GLN A CA 1
ATOM 646 C C . GLN A 1 81 ? -5.047 1.821 -8.842 1.00 93.81 81 GLN A C 1
ATOM 648 O O . GLN A 1 81 ? -5.476 0.743 -8.434 1.00 93.81 81 GLN A O 1
ATOM 653 N N . LEU A 1 82 ? -3.738 2.030 -9.001 1.00 95.62 82 LEU A N 1
ATOM 654 C CA . LEU A 1 82 ? -2.681 1.050 -8.726 1.00 95.62 82 LEU A CA 1
ATOM 655 C C . LEU A 1 82 ? -2.310 1.050 -7.235 1.00 95.62 82 LEU A C 1
ATOM 657 O O . LEU A 1 82 ? -1.252 1.542 -6.823 1.00 95.62 82 LEU A O 1
ATOM 661 N N . TYR A 1 83 ? -3.233 0.591 -6.391 1.00 96.19 83 TYR A N 1
ATOM 662 C CA . TYR A 1 83 ? -3.080 0.685 -4.939 1.00 96.19 83 TYR A CA 1
ATOM 663 C C . TYR A 1 83 ? -1.956 -0.196 -4.381 1.00 96.19 83 TYR A C 1
ATOM 665 O O . TYR A 1 83 ? -1.318 0.219 -3.412 1.00 96.19 83 TYR A O 1
ATOM 673 N N . ASP A 1 84 ? -1.660 -1.351 -4.986 1.00 97.12 84 ASP A N 1
ATOM 674 C CA . ASP A 1 84 ? -0.592 -2.237 -4.504 1.00 97.12 84 ASP A CA 1
ATOM 675 C C . ASP A 1 84 ? 0.775 -1.617 -4.777 1.00 97.12 84 ASP A C 1
ATOM 677 O O . ASP A 1 84 ? 1.633 -1.587 -3.890 1.00 97.12 84 ASP A O 1
ATOM 681 N N . ALA A 1 85 ? 0.950 -1.044 -5.972 1.00 95.88 85 ALA A N 1
ATOM 682 C CA . ALA A 1 85 ? 2.144 -0.273 -6.305 1.00 95.88 85 ALA A CA 1
ATOM 683 C C . ALA A 1 85 ? 2.287 0.963 -5.409 1.00 95.88 85 ALA A C 1
ATOM 685 O O . ALA A 1 85 ? 3.383 1.242 -4.929 1.00 95.88 85 ALA A O 1
ATOM 686 N N . MET A 1 86 ? 1.198 1.690 -5.142 1.00 96.44 86 MET A N 1
ATOM 687 C CA . MET A 1 86 ? 1.241 2.870 -4.273 1.00 96.44 86 MET A CA 1
ATOM 688 C C . MET A 1 86 ? 1.678 2.512 -2.846 1.00 96.44 86 MET A C 1
ATOM 690 O O . MET A 1 86 ? 2.586 3.151 -2.313 1.00 96.44 86 MET A O 1
ATOM 694 N N . LEU A 1 87 ? 1.086 1.466 -2.257 1.00 97.12 87 LEU A N 1
ATOM 695 C CA . LEU A 1 87 ? 1.454 0.954 -0.931 1.00 97.12 87 LEU A CA 1
ATOM 696 C C . LEU A 1 87 ? 2.920 0.507 -0.894 1.00 97.12 87 LEU A C 1
ATOM 698 O O . LEU A 1 87 ? 3.660 0.892 0.011 1.00 97.12 87 LEU A O 1
ATOM 702 N N . TYR A 1 88 ? 3.359 -0.240 -1.909 1.00 96.19 88 TYR A N 1
ATOM 703 C CA . TYR A 1 88 ? 4.750 -0.666 -2.045 1.00 96.19 88 TYR A CA 1
ATOM 704 C C . TYR A 1 88 ? 5.719 0.521 -2.089 1.00 96.19 88 TYR A C 1
ATOM 706 O O . TYR A 1 88 ? 6.722 0.535 -1.379 1.00 96.19 88 TYR A O 1
ATOM 714 N N . VAL A 1 89 ? 5.413 1.542 -2.892 1.00 94.88 89 VAL A N 1
ATOM 715 C CA . VAL A 1 89 ? 6.285 2.709 -3.082 1.00 94.88 89 VAL A CA 1
ATOM 716 C C . VAL A 1 89 ? 6.454 3.504 -1.786 1.00 94.88 89 VAL A C 1
ATOM 718 O O . VAL A 1 89 ? 7.575 3.902 -1.463 1.00 94.88 89 VAL A O 1
ATOM 721 N N . PHE A 1 90 ? 5.382 3.703 -1.015 1.00 95.88 90 PHE A N 1
ATOM 722 C CA . PHE A 1 90 ? 5.469 4.342 0.302 1.00 95.88 90 PHE A CA 1
ATOM 723 C C . PHE A 1 90 ? 6.312 3.518 1.286 1.00 95.88 90 PHE A C 1
ATOM 725 O O . PHE A 1 90 ? 7.211 4.051 1.943 1.00 95.88 90 PHE A O 1
ATOM 732 N N . ASN A 1 91 ? 6.097 2.205 1.329 1.00 95.12 91 ASN A N 1
ATOM 733 C CA . ASN A 1 91 ? 6.786 1.329 2.270 1.00 95.12 91 ASN A CA 1
ATOM 734 C C . ASN A 1 91 ? 8.267 1.165 1.930 1.00 95.12 91 ASN A C 1
ATOM 736 O O . ASN A 1 91 ? 9.130 1.458 2.752 1.00 95.12 91 ASN A O 1
ATOM 740 N N . SER A 1 92 ? 8.572 0.716 0.716 1.00 91.38 92 SER A N 1
ATOM 741 C CA . SER A 1 92 ? 9.936 0.395 0.293 1.00 91.38 92 SER A CA 1
ATOM 742 C C . SER A 1 92 ? 10.741 1.633 -0.095 1.00 91.38 92 SER A C 1
ATOM 744 O O . SER A 1 92 ? 11.956 1.652 0.088 1.00 91.38 92 SER A O 1
ATOM 746 N N . GLY A 1 93 ? 10.087 2.676 -0.616 1.00 89.75 93 GLY A N 1
ATOM 747 C CA . GLY A 1 93 ? 10.750 3.916 -1.022 1.00 89.75 93 GLY A CA 1
ATOM 748 C C . GLY A 1 93 ? 10.919 4.929 0.110 1.00 89.75 93 GLY A C 1
ATOM 749 O O . GLY A 1 93 ? 11.913 5.655 0.124 1.00 89.75 93 GLY A O 1
ATOM 750 N N . MET A 1 94 ? 9.973 4.993 1.056 1.00 92.00 94 MET A N 1
ATOM 751 C CA . MET A 1 94 ? 9.951 6.027 2.103 1.00 92.00 94 MET A CA 1
ATOM 752 C C . MET A 1 94 ? 9.980 5.480 3.536 1.00 92.00 94 MET A C 1
ATOM 754 O O . MET A 1 94 ? 10.132 6.273 4.464 1.00 92.00 94 MET A O 1
ATOM 758 N N . ASN A 1 95 ? 9.858 4.162 3.740 1.00 94.00 95 ASN A N 1
ATOM 759 C CA . ASN A 1 95 ? 9.607 3.556 5.056 1.00 94.00 95 ASN A CA 1
ATOM 760 C C . ASN A 1 95 ? 8.390 4.171 5.770 1.00 94.00 95 ASN A C 1
ATOM 762 O O . ASN A 1 95 ? 8.358 4.262 6.999 1.00 94.00 95 ASN A O 1
ATOM 766 N N . ASP A 1 96 ? 7.394 4.608 4.996 1.00 95.88 96 ASP A N 1
ATOM 767 C CA . ASP A 1 96 ? 6.190 5.254 5.503 1.00 95.88 96 ASP A CA 1
ATOM 768 C C . ASP A 1 96 ? 4.986 4.332 5.335 1.00 95.88 96 ASP A C 1
ATOM 770 O O . ASP A 1 96 ? 4.466 4.151 4.241 1.00 95.88 96 ASP A O 1
ATOM 774 N N . TYR A 1 97 ? 4.527 3.774 6.450 1.00 97.12 97 TYR A N 1
ATOM 775 C CA . TYR A 1 97 ? 3.424 2.818 6.470 1.00 97.12 97 TYR A CA 1
ATOM 776 C C . TYR A 1 97 ? 2.071 3.474 6.767 1.00 97.12 97 TYR A C 1
ATOM 778 O O . TYR A 1 97 ? 1.040 2.806 6.665 1.00 97.12 97 TYR A O 1
ATOM 786 N N . ILE A 1 98 ? 2.068 4.756 7.152 1.00 96.88 98 ILE A N 1
ATOM 787 C CA . ILE A 1 98 ? 0.901 5.457 7.699 1.00 96.88 98 ILE A CA 1
ATOM 788 C C . ILE A 1 98 ? 0.254 6.367 6.663 1.00 96.88 98 ILE A C 1
ATOM 790 O O . ILE A 1 98 ? -0.963 6.297 6.484 1.00 96.88 98 ILE A O 1
ATOM 794 N N . THR A 1 99 ? 1.039 7.161 5.934 1.00 96.19 99 THR A N 1
ATOM 795 C CA . THR A 1 99 ? 0.517 8.029 4.867 1.00 96.19 99 THR A CA 1
ATOM 796 C C . THR A 1 99 ? -0.361 7.285 3.852 1.00 96.19 99 THR A C 1
ATOM 798 O O . THR A 1 99 ? -1.451 7.779 3.544 1.00 96.19 99 THR A O 1
ATOM 801 N N . PRO A 1 100 ? 0.009 6.094 3.332 1.00 96.44 100 PRO A N 1
ATOM 802 C CA . PRO A 1 100 ? -0.883 5.388 2.419 1.00 96.44 100 PRO A CA 1
ATOM 803 C C . PRO A 1 100 ? -2.189 4.938 3.093 1.00 96.44 100 PRO A C 1
ATOM 805 O O . PRO A 1 100 ? -3.240 5.006 2.459 1.00 96.44 100 PRO A O 1
ATOM 808 N N . MET A 1 101 ? -2.170 4.554 4.377 1.00 96.75 101 MET A N 1
ATOM 809 C CA . MET A 1 101 ? -3.400 4.240 5.116 1.00 96.75 101 MET A CA 1
ATOM 810 C C . MET A 1 101 ? -4.307 5.466 5.222 1.00 96.75 101 MET A C 1
ATOM 812 O O . MET A 1 101 ? -5.492 5.362 4.917 1.00 96.75 101 MET A O 1
ATOM 816 N N . GLU A 1 102 ? -3.759 6.627 5.593 1.00 95.62 102 GLU A N 1
ATOM 817 C CA . GLU A 1 102 ? -4.506 7.891 5.669 1.00 95.62 102 GLU A CA 1
ATOM 818 C C . GLU A 1 102 ? -5.223 8.199 4.354 1.00 95.62 102 GLU A C 1
ATOM 820 O O . GLU A 1 102 ? -6.418 8.501 4.356 1.00 95.62 102 GLU A O 1
ATOM 825 N N . LYS A 1 103 ? -4.526 8.035 3.222 1.00 95.44 103 LYS A N 1
ATOM 826 C CA . LYS A 1 103 ? -5.106 8.249 1.889 1.00 95.44 103 LYS A CA 1
ATOM 827 C C . LYS A 1 103 ? -6.263 7.294 1.592 1.00 95.44 103 LYS A C 1
ATOM 829 O O . LYS A 1 103 ? -7.269 7.737 1.046 1.00 95.44 103 LYS A O 1
ATOM 834 N N . LEU A 1 104 ? -6.136 6.009 1.928 1.00 96.81 104 LEU A N 1
ATOM 835 C CA . LEU A 1 104 ? -7.188 5.014 1.677 1.00 96.81 104 LEU A CA 1
ATOM 836 C C . LEU A 1 104 ? -8.406 5.242 2.590 1.00 96.81 104 LEU A C 1
ATOM 838 O O . LEU A 1 104 ? -9.546 5.227 2.124 1.00 96.81 104 LEU A O 1
ATOM 842 N N . PHE A 1 105 ? -8.179 5.544 3.872 1.00 95.81 105 PHE A N 1
ATOM 843 C CA . PHE A 1 105 ? -9.252 5.883 4.811 1.00 95.81 105 PHE A CA 1
ATOM 844 C C . PHE A 1 105 ? -10.013 7.149 4.410 1.00 95.81 105 PHE A C 1
ATOM 846 O O . PHE A 1 105 ? -11.232 7.185 4.559 1.00 95.81 105 PHE A O 1
ATOM 853 N N . ALA A 1 106 ? -9.331 8.157 3.861 1.00 93.94 106 ALA A N 1
ATOM 854 C CA . ALA A 1 106 ? -9.973 9.383 3.389 1.00 93.94 106 ALA A CA 1
ATOM 855 C C . ALA A 1 106 ? -10.968 9.147 2.235 1.00 93.94 106 ALA A C 1
ATOM 857 O O . ALA A 1 106 ? -11.869 9.959 2.039 1.00 93.94 106 ALA A O 1
ATOM 858 N N . VAL A 1 107 ? -10.829 8.045 1.489 1.00 94.12 107 VAL A N 1
ATOM 859 C CA . VAL A 1 107 ? -11.766 7.671 0.418 1.00 94.12 107 VAL A CA 1
ATOM 860 C C . VAL A 1 107 ? -12.902 6.794 0.950 1.00 94.12 107 VAL A C 1
ATOM 862 O O . VAL A 1 107 ? -14.062 7.048 0.642 1.00 94.12 107 VAL A O 1
ATOM 865 N N . ILE A 1 108 ? -12.591 5.787 1.772 1.00 94.00 108 ILE A N 1
ATOM 866 C CA . ILE A 1 108 ? -13.571 4.778 2.222 1.00 94.00 108 ILE A CA 1
ATOM 867 C C . ILE A 1 108 ? -14.403 5.256 3.425 1.00 94.00 108 ILE A C 1
ATOM 869 O O . ILE A 1 108 ? -15.568 4.886 3.566 1.00 94.00 108 ILE A O 1
ATOM 873 N N . GLY A 1 109 ? -13.828 6.085 4.298 1.00 92.62 109 GLY A N 1
ATOM 874 C CA . GLY A 1 109 ? -14.467 6.556 5.529 1.00 92.62 109 GLY A CA 1
ATOM 875 C C . GLY A 1 109 ? -15.727 7.399 5.301 1.00 92.62 109 GLY A C 1
ATOM 876 O O . GLY A 1 109 ? -16.776 7.052 5.856 1.00 92.62 109 GLY A O 1
ATOM 877 N N . PRO A 1 110 ? -15.676 8.475 4.486 1.00 91.94 110 PRO A N 1
ATOM 878 C CA . PRO A 1 110 ? -16.832 9.339 4.251 1.00 91.94 110 PRO A CA 1
ATOM 879 C C . PRO A 1 110 ? -18.092 8.604 3.768 1.00 91.94 110 PRO A C 1
ATOM 881 O O . PRO A 1 110 ? -19.127 8.747 4.422 1.00 91.94 110 PRO A O 1
ATOM 884 N N . PRO A 1 111 ? -18.056 7.766 2.709 1.00 92.44 111 PRO A N 1
ATOM 885 C CA . PRO A 1 111 ? -19.270 7.115 2.233 1.00 92.44 111 PRO A CA 1
ATOM 886 C C . PRO A 1 111 ? -19.876 6.146 3.251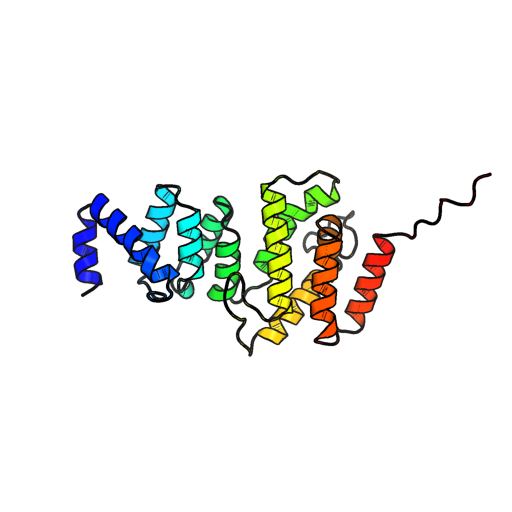 1.00 92.44 111 PRO A C 1
ATOM 888 O O . PRO A 1 111 ? -21.097 6.114 3.387 1.00 92.44 111 PRO A O 1
ATOM 891 N N . LEU A 1 112 ? -19.056 5.418 4.015 1.00 90.88 112 LEU A N 1
ATOM 892 C CA . LEU A 1 112 ? -19.556 4.545 5.081 1.00 90.88 112 LEU A CA 1
ATOM 893 C C . LEU A 1 112 ? -20.192 5.340 6.225 1.00 90.88 112 LEU A C 1
ATOM 895 O O . LEU A 1 112 ? -21.256 4.965 6.715 1.00 90.88 112 LEU A O 1
ATOM 899 N N . THR A 1 113 ? -19.578 6.460 6.612 1.00 86.69 113 THR A N 1
ATOM 900 C CA . THR A 1 113 ? -20.098 7.349 7.667 1.00 86.69 113 THR A CA 1
ATOM 901 C C . THR A 1 113 ? -21.437 7.975 7.268 1.00 86.69 113 THR A C 1
ATOM 903 O O . THR A 1 113 ? -22.324 8.148 8.100 1.00 86.69 113 THR A O 1
ATOM 906 N N . GLU A 1 114 ? -21.618 8.273 5.981 1.00 88.56 114 GLU A N 1
ATOM 907 C CA . GLU A 1 114 ? -22.873 8.786 5.422 1.00 88.56 114 GLU A CA 1
ATOM 908 C C . GLU A 1 114 ? -23.927 7.687 5.173 1.00 88.56 114 GLU A C 1
ATOM 910 O O . GLU A 1 114 ? -25.043 7.987 4.744 1.00 88.56 114 GLU A O 1
ATOM 915 N N . GLY A 1 115 ? -23.601 6.413 5.428 1.00 86.69 115 GLY A N 1
ATOM 916 C CA . GLY A 1 115 ? -24.484 5.273 5.162 1.00 86.69 115 GLY A CA 1
ATOM 917 C C . GLY A 1 115 ? -24.683 4.979 3.670 1.00 86.69 115 GLY A C 1
ATOM 918 O O . GLY A 1 115 ? -25.647 4.307 3.292 1.00 86.69 115 GLY A O 1
ATOM 919 N N . ARG A 1 116 ? -23.796 5.487 2.806 1.00 92.56 116 ARG A N 1
ATOM 920 C CA . ARG A 1 116 ? -23.787 5.202 1.369 1.00 92.56 116 ARG A CA 1
ATOM 921 C C . ARG A 1 116 ? -23.164 3.825 1.122 1.00 92.56 116 ARG A C 1
ATOM 923 O O . ARG A 1 116 ? -22.157 3.463 1.720 1.00 92.56 116 ARG A O 1
ATOM 930 N N . GLY A 1 117 ? -23.733 3.075 0.179 1.00 90.50 117 GLY A N 1
ATOM 931 C CA . GLY A 1 117 ? -23.076 1.883 -0.357 1.00 90.50 117 GLY A CA 1
ATOM 932 C C . GLY A 1 117 ? -21.797 2.239 -1.122 1.00 90.50 117 GLY A C 1
ATOM 933 O O . GLY A 1 117 ? -21.754 3.245 -1.835 1.00 90.50 117 GLY A O 1
ATOM 934 N N . LEU A 1 118 ? -20.770 1.407 -0.987 1.00 95.12 118 LEU A N 1
ATOM 935 C CA . LEU A 1 118 ? -19.507 1.565 -1.704 1.00 95.12 118 LEU A CA 1
ATOM 936 C C . LEU A 1 118 ? -19.636 1.149 -3.175 1.00 95.12 118 LEU A C 1
ATOM 938 O O . LEU A 1 118 ? -20.428 0.266 -3.510 1.00 95.12 118 LEU A O 1
ATOM 942 N N . THR A 1 119 ? -18.859 1.786 -4.049 1.00 96.50 119 THR A N 1
ATOM 943 C CA . THR A 1 119 ? -18.652 1.313 -5.425 1.00 96.50 119 THR A CA 1
ATOM 944 C C . THR A 1 119 ? -17.761 0.069 -5.435 1.00 96.50 119 THR A C 1
ATOM 946 O O . THR A 1 119 ? -17.042 -0.195 -4.472 1.00 96.50 119 THR A O 1
ATOM 949 N N . ASP A 1 120 ? -17.754 -0.682 -6.539 1.00 95.62 120 ASP A N 1
ATOM 950 C CA . ASP A 1 120 ? -16.875 -1.852 -6.684 1.00 95.62 120 ASP A CA 1
ATOM 951 C C . ASP A 1 120 ? -15.390 -1.482 -6.493 1.00 95.62 120 ASP A C 1
ATOM 953 O O . ASP A 1 120 ? -14.638 -2.216 -5.855 1.00 95.62 120 ASP A O 1
ATOM 957 N N . GLU A 1 121 ? -14.980 -0.305 -6.975 1.00 93.56 121 GLU A N 1
ATOM 958 C CA . GLU A 1 121 ? -13.621 0.232 -6.811 1.00 93.56 121 GLU A CA 1
ATOM 959 C C . GLU A 1 121 ? -13.297 0.532 -5.337 1.00 93.56 121 GLU A C 1
ATOM 961 O O . GLU A 1 121 ? -12.238 0.145 -4.838 1.00 93.56 121 GLU A O 1
ATOM 966 N N . GLU A 1 122 ? -14.227 1.157 -4.606 1.00 95.69 122 GLU A N 1
ATOM 967 C CA . GLU A 1 122 ? -14.092 1.425 -3.167 1.00 95.69 122 GLU A CA 1
ATOM 968 C C . GLU A 1 122 ? -14.042 0.122 -2.349 1.00 95.69 122 GLU A C 1
ATOM 970 O O . GLU A 1 122 ? -13.288 0.024 -1.378 1.00 95.69 122 GLU A O 1
ATOM 975 N N . VAL A 1 123 ? -14.791 -0.908 -2.763 1.00 96.62 123 VAL A N 1
ATOM 976 C CA . VAL A 1 123 ? -14.745 -2.247 -2.152 1.00 96.62 123 VAL A CA 1
ATOM 977 C C . VAL A 1 123 ? -13.389 -2.912 -2.386 1.00 96.62 123 VAL A C 1
ATOM 979 O O . VAL A 1 123 ? -12.790 -3.433 -1.443 1.00 96.62 123 VAL A O 1
ATOM 982 N N . VAL A 1 124 ? -12.862 -2.880 -3.613 1.00 95.88 124 VAL A N 1
ATOM 983 C CA . VAL A 1 124 ? -11.520 -3.407 -3.917 1.00 95.88 124 VAL A CA 1
ATOM 984 C C . VAL A 1 124 ? -10.456 -2.682 -3.091 1.00 95.88 124 VAL A C 1
ATOM 986 O O . VAL A 1 124 ? -9.601 -3.334 -2.488 1.00 95.88 124 VAL A O 1
ATOM 989 N N . MET A 1 125 ? -10.540 -1.353 -3.003 1.00 96.06 125 MET A N 1
ATOM 990 C CA . MET A 1 125 ? -9.637 -0.536 -2.194 1.00 96.06 125 MET A CA 1
ATOM 991 C C . MET A 1 125 ? -9.694 -0.917 -0.707 1.00 96.06 125 MET A C 1
ATOM 993 O O . MET A 1 125 ? -8.649 -1.110 -0.083 1.00 96.06 125 MET A O 1
ATOM 997 N N . GLY A 1 126 ? -10.892 -1.063 -0.133 1.00 96.88 126 GLY A N 1
ATOM 998 C CA . GLY A 1 126 ? -11.047 -1.414 1.280 1.00 96.88 126 GLY A CA 1
ATOM 999 C C . GLY A 1 126 ? -10.579 -2.828 1.609 1.00 96.88 126 GLY A C 1
ATOM 1000 O O . GLY A 1 126 ? -9.951 -3.041 2.648 1.00 96.88 126 GLY A O 1
ATOM 1001 N N . ASN A 1 127 ? -10.759 -3.776 0.687 1.00 97.31 127 ASN A N 1
ATOM 1002 C CA . ASN A 1 127 ? -10.193 -5.117 0.824 1.00 97.31 127 ASN A CA 1
ATOM 1003 C C . ASN A 1 127 ? -8.660 -5.070 0.855 1.00 97.31 127 ASN A C 1
ATOM 1005 O O . ASN A 1 127 ? -8.040 -5.688 1.721 1.00 97.31 127 ASN A O 1
ATOM 1009 N N . LYS A 1 128 ? -8.037 -4.294 -0.042 1.00 97.00 128 LYS A N 1
ATOM 1010 C CA . LYS A 1 128 ? -6.580 -4.092 -0.035 1.00 97.00 128 LYS A CA 1
ATOM 1011 C C . LYS A 1 128 ? -6.110 -3.425 1.259 1.00 97.00 128 LYS A C 1
ATOM 1013 O O . LYS A 1 128 ? -5.125 -3.880 1.831 1.00 97.00 128 LYS A O 1
ATOM 1018 N N . LEU A 1 129 ? -6.839 -2.428 1.769 1.00 97.81 129 LEU A N 1
ATOM 1019 C CA . LEU A 1 129 ? -6.547 -1.780 3.053 1.00 97.81 129 LEU A CA 1
ATOM 1020 C C . LEU A 1 129 ? -6.574 -2.774 4.228 1.00 97.81 129 LEU A C 1
ATOM 1022 O O . LEU A 1 129 ? -5.659 -2.767 5.050 1.00 97.81 129 LEU A O 1
ATOM 1026 N N . LEU A 1 130 ? -7.578 -3.655 4.305 1.00 96.50 130 LEU A N 1
ATOM 1027 C CA . LEU A 1 130 ? -7.645 -4.683 5.352 1.00 96.50 130 LEU A CA 1
ATOM 1028 C C . LEU A 1 130 ? -6.475 -5.667 5.276 1.00 96.50 130 LEU A C 1
ATOM 1030 O O . LEU A 1 130 ? -5.832 -5.940 6.294 1.00 96.50 130 LEU A O 1
ATOM 1034 N N . VAL A 1 131 ? -6.167 -6.169 4.076 1.00 96.50 131 VAL A N 1
ATOM 1035 C CA . VAL A 1 131 ? -5.033 -7.084 3.876 1.00 96.50 131 VAL A CA 1
ATOM 1036 C C . VAL A 1 131 ? -3.718 -6.384 4.216 1.00 96.50 131 VAL A C 1
ATOM 1038 O O . VAL A 1 131 ? -2.872 -6.970 4.889 1.00 96.50 131 VAL A O 1
ATOM 1041 N N . TYR A 1 132 ? -3.566 -5.123 3.817 1.00 97.81 132 TYR A N 1
ATOM 1042 C CA . TYR A 1 132 ? -2.405 -4.300 4.132 1.00 97.81 132 TYR A CA 1
ATOM 1043 C C . TYR A 1 132 ? -2.186 -4.174 5.643 1.00 97.81 132 TYR A C 1
ATOM 1045 O O . TYR A 1 132 ? -1.110 -4.506 6.141 1.00 97.81 132 TYR A O 1
ATOM 1053 N N . ILE A 1 133 ? -3.227 -3.781 6.387 1.00 96.56 133 ILE A N 1
ATOM 1054 C CA . ILE A 1 133 ? -3.183 -3.694 7.853 1.00 96.56 133 ILE A CA 1
ATOM 1055 C C . ILE A 1 133 ? -2.798 -5.049 8.449 1.00 96.56 133 ILE A C 1
ATOM 1057 O O . ILE A 1 133 ? -1.912 -5.118 9.300 1.00 96.56 133 ILE A O 1
ATOM 1061 N N . SER A 1 134 ? -3.410 -6.136 7.974 1.00 94.88 134 SER A N 1
ATOM 1062 C CA . SER A 1 134 ? -3.077 -7.480 8.442 1.00 94.88 134 SER A CA 1
ATOM 1063 C C . SER A 1 134 ? -1.620 -7.854 8.184 1.00 94.88 134 SER A C 1
ATOM 1065 O O . SER A 1 134 ? -1.016 -8.504 9.036 1.00 94.88 134 SER A O 1
ATOM 1067 N N . CYS A 1 135 ? -1.058 -7.497 7.028 1.00 95.75 135 CYS A N 1
ATOM 1068 C CA . CYS A 1 135 ? 0.344 -7.754 6.714 1.00 95.75 135 CYS A CA 1
ATOM 1069 C C . CYS A 1 135 ? 1.267 -6.967 7.643 1.00 95.75 135 CYS A C 1
ATOM 1071 O O . CYS A 1 135 ? 2.121 -7.580 8.284 1.00 95.75 135 CYS A O 1
ATOM 1073 N N . CYS A 1 136 ? 1.033 -5.663 7.810 1.00 95.69 136 CYS A N 1
ATOM 1074 C CA . CYS A 1 136 ? 1.832 -4.822 8.700 1.00 95.69 136 CYS A CA 1
ATOM 1075 C C . CYS A 1 136 ? 1.829 -5.339 10.145 1.00 95.69 136 CYS A C 1
ATOM 1077 O O . CYS A 1 136 ? 2.885 -5.457 10.767 1.00 95.69 136 CYS A O 1
ATOM 1079 N N . LEU A 1 137 ? 0.656 -5.715 10.668 1.00 92.69 137 LEU A N 1
ATOM 1080 C CA . LEU A 1 137 ? 0.527 -6.264 12.021 1.00 92.69 137 LEU A CA 1
ATOM 1081 C C . LEU A 1 137 ? 1.186 -7.647 12.173 1.00 92.69 137 LEU A C 1
ATOM 1083 O O . LEU A 1 137 ? 1.689 -7.973 13.250 1.00 92.69 137 LEU A O 1
ATOM 1087 N N . ALA A 1 138 ? 1.260 -8.422 11.088 1.00 91.75 138 ALA A N 1
ATOM 1088 C CA . ALA A 1 138 ? 1.948 -9.709 11.042 1.00 91.75 138 ALA A CA 1
ATOM 1089 C C . ALA A 1 138 ? 3.465 -9.589 10.789 1.00 91.75 138 ALA A C 1
ATOM 1091 O O . ALA A 1 138 ? 4.157 -10.605 10.801 1.00 91.75 138 ALA A O 1
ATOM 1092 N N . GLY A 1 139 ? 3.995 -8.379 10.563 1.00 92.94 139 GLY A N 1
ATOM 1093 C CA . GLY A 1 139 ? 5.401 -8.159 10.197 1.00 92.94 139 GLY A CA 1
ATOM 1094 C C . GLY A 1 139 ? 5.739 -8.501 8.739 1.00 92.94 139 GLY A C 1
ATOM 1095 O O . GLY A 1 139 ? 6.913 -8.605 8.395 1.00 92.94 139 GLY A O 1
ATOM 1096 N N . ARG A 1 140 ? 4.731 -8.669 7.876 1.00 95.50 140 ARG A N 1
ATOM 1097 C CA . ARG A 1 140 ? 4.910 -8.923 6.440 1.00 95.50 140 ARG A CA 1
ATOM 1098 C C . ARG A 1 140 ? 4.841 -7.624 5.653 1.00 95.50 140 ARG A C 1
ATOM 1100 O O . ARG A 1 140 ? 4.027 -6.755 5.967 1.00 95.50 140 ARG A O 1
ATOM 1107 N N . ALA A 1 141 ? 5.657 -7.512 4.610 1.00 95.19 141 ALA A N 1
ATOM 1108 C CA . ALA A 1 141 ? 5.530 -6.409 3.673 1.00 95.19 141 ALA A CA 1
ATOM 1109 C C . ALA A 1 141 ? 4.312 -6.639 2.770 1.00 95.19 141 ALA A C 1
ATOM 1111 O O . ALA A 1 141 ? 3.744 -7.731 2.691 1.00 95.19 141 ALA A O 1
ATOM 1112 N N . TYR A 1 142 ? 3.886 -5.572 2.109 1.00 96.31 142 TYR A N 1
ATOM 1113 C CA . TYR A 1 142 ? 2.783 -5.598 1.166 1.00 96.31 142 TYR A CA 1
ATOM 1114 C C . TYR A 1 142 ? 3.218 -4.916 -0.136 1.00 96.31 142 TYR A C 1
ATOM 1116 O O . TYR A 1 142 ? 3.878 -3.878 -0.065 1.00 96.31 142 TYR A O 1
ATOM 1124 N N . PRO A 1 143 ? 2.845 -5.453 -1.309 1.00 95.06 143 PRO A N 1
ATOM 1125 C CA . PRO A 1 143 ? 2.076 -6.689 -1.502 1.00 95.06 143 PRO A CA 1
ATOM 1126 C C . PRO A 1 143 ? 2.904 -7.973 -1.324 1.00 95.06 143 PRO A C 1
ATOM 1128 O O . PRO A 1 143 ? 2.330 -9.052 -1.190 1.00 95.06 143 PRO A O 1
ATOM 1131 N N . LEU A 1 144 ? 4.236 -7.871 -1.318 1.00 92.12 144 LEU A N 1
ATOM 1132 C CA . LEU A 1 144 ? 5.160 -9.006 -1.366 1.00 92.12 144 LEU A CA 1
ATOM 1133 C C . LEU A 1 144 ? 6.308 -8.810 -0.363 1.00 92.12 144 LEU A C 1
ATOM 1135 O O . LEU A 1 144 ? 6.767 -7.687 -0.164 1.00 92.12 144 LEU A O 1
ATOM 1139 N N . GLY A 1 145 ? 6.812 -9.909 0.205 1.00 92.25 145 GLY A N 1
ATOM 1140 C CA . GLY A 1 145 ? 7.990 -9.924 1.080 1.00 92.25 145 GLY A CA 1
ATOM 1141 C C . GLY A 1 145 ? 7.693 -9.704 2.566 1.00 92.25 145 GLY A C 1
ATOM 1142 O O . GLY A 1 145 ? 6.555 -9.814 3.022 1.00 92.25 145 GLY A O 1
ATOM 1143 N N . ASP A 1 146 ? 8.740 -9.374 3.319 1.00 94.81 146 ASP A N 1
ATOM 1144 C CA . ASP A 1 146 ? 8.704 -9.180 4.770 1.00 94.81 146 ASP A CA 1
ATOM 1145 C C . ASP A 1 146 ? 9.179 -7.771 5.142 1.00 94.81 146 ASP A C 1
ATOM 1147 O O . ASP A 1 146 ? 10.021 -7.185 4.456 1.00 94.81 146 ASP A O 1
ATOM 1151 N N . ILE A 1 147 ? 8.633 -7.211 6.226 1.00 95.56 147 ILE A N 1
ATOM 1152 C CA . ILE A 1 147 ? 9.138 -5.945 6.774 1.00 95.56 147 ILE A CA 1
ATOM 1153 C C . ILE A 1 147 ? 10.525 -6.226 7.378 1.00 95.56 147 ILE A C 1
ATOM 1155 O O . ILE A 1 147 ? 10.677 -7.244 8.059 1.00 95.56 147 ILE A O 1
ATOM 1159 N N . PRO A 1 148 ? 11.532 -5.351 7.177 1.00 94.75 148 PRO A N 1
ATOM 1160 C CA . PRO A 1 148 ? 12.845 -5.508 7.803 1.00 94.75 148 PRO A CA 1
ATOM 1161 C C . PRO A 1 148 ? 12.732 -5.740 9.314 1.00 94.75 148 PRO A C 1
ATOM 1163 O O . PRO A 1 148 ? 11.993 -5.022 9.989 1.00 94.75 148 PRO A O 1
ATOM 1166 N N . GLU A 1 149 ? 13.438 -6.744 9.849 1.00 94.06 149 GLU A N 1
ATOM 1167 C CA . GLU A 1 149 ? 13.285 -7.201 11.245 1.00 94.06 149 GLU A CA 1
ATOM 1168 C C . GLU A 1 149 ? 13.436 -6.068 12.275 1.00 94.06 149 GLU A C 1
ATOM 1170 O O . GLU A 1 149 ? 12.749 -6.050 13.298 1.00 94.06 149 GLU A O 1
ATOM 1175 N N . ASP A 1 150 ? 14.305 -5.100 11.988 1.00 94.81 150 ASP A N 1
ATOM 1176 C CA . ASP A 1 150 ? 14.556 -3.913 12.804 1.00 94.81 150 ASP A CA 1
ATOM 1177 C C . ASP A 1 150 ? 13.406 -2.892 12.777 1.00 94.81 150 ASP A C 1
ATOM 1179 O O . ASP A 1 150 ? 13.237 -2.132 13.733 1.00 94.81 150 ASP A O 1
ATOM 1183 N N . LEU A 1 151 ? 12.578 -2.907 11.730 1.00 95.38 151 LEU A N 1
ATOM 1184 C CA . LEU A 1 151 ? 11.408 -2.041 11.574 1.00 95.38 151 LEU A CA 1
ATOM 1185 C C . LEU A 1 151 ? 10.103 -2.688 12.051 1.00 95.38 151 LEU A C 1
ATOM 1187 O O . LEU A 1 151 ? 9.175 -1.957 12.396 1.00 95.38 151 LEU A O 1
ATOM 1191 N N . VAL A 1 152 ? 10.010 -4.024 12.114 1.00 93.88 152 VAL A N 1
ATOM 1192 C CA . VAL A 1 152 ? 8.754 -4.751 12.410 1.00 93.88 152 VAL A CA 1
ATOM 1193 C C . VAL A 1 152 ? 8.036 -4.198 13.644 1.00 93.88 152 VAL A C 1
ATOM 1195 O O . VAL A 1 152 ? 6.861 -3.843 13.570 1.00 93.88 152 VAL A O 1
ATOM 1198 N N . VAL A 1 153 ? 8.733 -4.080 14.779 1.00 90.88 153 VAL A N 1
ATOM 1199 C CA . VAL A 1 153 ? 8.123 -3.611 16.039 1.00 90.88 153 VAL A CA 1
ATOM 1200 C C . VAL A 1 153 ? 7.632 -2.167 15.917 1.00 90.88 153 VAL A C 1
ATOM 1202 O O . VAL A 1 153 ? 6.553 -1.833 16.410 1.00 90.88 153 VAL A O 1
ATOM 1205 N N . GLN A 1 154 ? 8.401 -1.308 15.246 1.00 93.44 154 GLN A N 1
ATOM 1206 C CA . GLN A 1 154 ? 8.020 0.083 15.019 1.00 93.44 154 GLN A CA 1
ATOM 1207 C C . GLN A 1 154 ? 6.763 0.168 14.150 1.00 93.44 154 GLN A C 1
ATOM 1209 O O . GLN A 1 154 ? 5.815 0.849 14.537 1.00 93.44 154 GLN A O 1
ATOM 1214 N N . VAL A 1 155 ? 6.734 -0.539 13.018 1.00 95.31 155 VAL A N 1
ATOM 1215 C CA . VAL A 1 155 ? 5.603 -0.518 12.079 1.00 95.31 155 VAL A CA 1
ATOM 1216 C C . VAL A 1 155 ? 4.331 -1.020 12.753 1.00 95.31 155 VAL A C 1
ATOM 1218 O O . VAL A 1 155 ? 3.298 -0.357 12.668 1.00 95.31 155 VAL A O 1
ATOM 1221 N N . LYS A 1 156 ? 4.403 -2.134 13.494 1.00 91.88 156 LYS A N 1
ATOM 1222 C CA . LYS A 1 156 ? 3.260 -2.644 14.266 1.00 91.88 156 LYS A CA 1
ATOM 1223 C C . LYS A 1 156 ? 2.716 -1.588 15.222 1.00 91.88 156 LYS A C 1
ATOM 1225 O O . LYS A 1 156 ? 1.517 -1.321 15.210 1.00 91.88 156 LYS A O 1
ATOM 1230 N N . ASN A 1 157 ? 3.587 -0.960 16.014 1.00 89.56 157 ASN A N 1
ATOM 1231 C CA . ASN A 1 157 ? 3.180 0.081 16.958 1.00 89.56 157 ASN A CA 1
ATOM 1232 C C . ASN A 1 157 ? 2.558 1.285 16.244 1.00 89.56 157 ASN A C 1
ATOM 1234 O O . ASN A 1 157 ? 1.498 1.739 16.660 1.00 89.56 157 ASN A O 1
ATOM 1238 N N . GLN A 1 158 ? 3.158 1.758 15.149 1.00 94.00 158 GLN A N 1
ATOM 1239 C CA . GLN A 1 158 ? 2.627 2.877 14.368 1.00 94.00 158 GLN A CA 1
ATOM 1240 C C . GLN A 1 158 ? 1.234 2.568 13.806 1.00 94.00 158 GLN A C 1
ATOM 1242 O O . GLN A 1 158 ? 0.335 3.402 13.909 1.00 94.00 158 GLN A O 1
ATOM 1247 N N . VAL A 1 159 ? 1.030 1.368 13.252 1.00 93.81 159 VAL A N 1
ATOM 1248 C CA . VAL A 1 159 ? -0.270 0.935 12.715 1.00 93.81 159 VAL A CA 1
ATOM 1249 C C . VAL A 1 159 ? -1.298 0.780 13.836 1.00 93.81 159 VAL A C 1
ATOM 1251 O O . VAL A 1 159 ? -2.429 1.244 13.696 1.00 93.81 159 VAL A O 1
ATOM 1254 N N . PHE A 1 160 ? -0.923 0.197 14.977 1.00 87.69 160 PHE A N 1
ATOM 1255 C CA . PHE A 1 160 ? -1.816 0.114 16.134 1.00 87.69 160 PHE A CA 1
ATOM 1256 C C . PHE A 1 160 ? -2.216 1.496 16.651 1.00 87.69 160 PHE A C 1
ATOM 1258 O O . PHE A 1 160 ? -3.408 1.755 16.815 1.00 87.69 160 PHE A O 1
ATOM 1265 N N . GLU A 1 161 ? -1.243 2.382 16.876 1.00 88.69 161 GLU A N 1
ATOM 1266 C CA . GLU A 1 161 ? -1.471 3.757 17.325 1.00 88.69 161 GLU A CA 1
ATOM 1267 C C . GLU A 1 161 ? -2.359 4.523 16.350 1.00 88.69 161 GLU A C 1
ATOM 1269 O O . GLU A 1 161 ? -3.244 5.254 16.790 1.00 88.69 161 GLU A O 1
ATOM 1274 N N . PHE A 1 162 ? -2.164 4.324 15.043 1.00 92.38 162 PHE A N 1
ATOM 1275 C CA . PHE A 1 162 ? -3.011 4.888 14.001 1.00 92.38 162 PHE A CA 1
ATOM 1276 C C . PHE A 1 162 ? -4.473 4.466 14.156 1.00 92.38 162 PHE A C 1
ATOM 1278 O O . PHE A 1 162 ? -5.358 5.321 14.210 1.00 92.38 162 PHE A O 1
ATOM 1285 N N . LEU A 1 163 ? -4.732 3.161 14.268 1.00 90.56 163 LEU A N 1
ATOM 1286 C CA . LEU A 1 163 ? -6.091 2.621 14.337 1.00 90.56 163 LEU A CA 1
ATOM 1287 C C . LEU A 1 163 ? -6.856 3.126 15.570 1.00 90.56 163 LEU A C 1
ATOM 1289 O O . LEU A 1 163 ? -8.051 3.401 15.473 1.00 90.56 163 LEU A O 1
ATOM 1293 N N . ILE A 1 164 ? -6.177 3.308 16.708 1.00 85.69 164 ILE A N 1
ATOM 1294 C CA . ILE A 1 164 ? -6.797 3.817 17.947 1.00 85.69 164 ILE A CA 1
ATOM 1295 C C . ILE A 1 164 ? -6.779 5.340 18.088 1.00 85.69 164 ILE A C 1
ATOM 1297 O O . ILE A 1 164 ? -7.116 5.856 19.160 1.00 85.69 164 ILE A O 1
ATOM 1301 N N . ARG A 1 165 ? -6.386 6.095 17.057 1.00 88.44 165 ARG A N 1
ATOM 1302 C CA . ARG A 1 165 ? -6.486 7.557 17.122 1.00 88.44 165 ARG A CA 1
ATOM 1303 C C . ARG A 1 165 ? -7.929 7.948 17.402 1.00 88.44 165 ARG A C 1
ATOM 1305 O O . ARG A 1 165 ? -8.853 7.481 16.748 1.00 88.44 165 ARG A O 1
ATOM 1312 N N . ARG A 1 166 ? -8.116 8.826 18.387 1.00 83.44 166 ARG A N 1
ATOM 1313 C CA . ARG A 1 166 ? -9.451 9.274 18.807 1.00 83.44 166 ARG A CA 1
ATOM 1314 C C . ARG A 1 166 ? -10.162 10.092 17.734 1.00 83.44 166 ARG A C 1
ATOM 1316 O O . ARG A 1 166 ? -11.378 10.025 17.671 1.00 83.44 166 ARG A O 1
ATOM 1323 N N . HIS A 1 167 ? -9.402 10.833 16.940 1.00 84.75 167 HIS A N 1
ATOM 1324 C CA . HIS A 1 167 ? -9.882 11.735 15.901 1.00 84.75 167 HIS A CA 1
ATOM 1325 C C . HIS A 1 167 ? -9.013 11.567 14.658 1.00 84.75 167 HIS A C 1
ATOM 1327 O O . HIS A 1 167 ? -7.825 11.232 14.778 1.00 84.75 167 HIS A O 1
ATOM 1333 N N . SER A 1 168 ? -9.579 11.822 13.483 1.00 80.31 168 SER A N 1
ATOM 1334 C CA . SER A 1 168 ? -8.777 12.105 12.299 1.00 80.31 168 SER A CA 1
ATOM 1335 C C . SER A 1 168 ? -8.145 13.494 12.453 1.00 80.31 168 SER A C 1
ATOM 1337 O O . SER A 1 168 ? -8.591 14.324 13.250 1.00 80.31 168 SER A O 1
ATOM 1339 N N . GLY A 1 169 ? -7.033 13.742 11.756 1.00 69.56 169 GLY A N 1
ATOM 1340 C CA . GLY A 1 169 ? -6.320 15.023 11.852 1.00 69.56 169 GLY A CA 1
ATOM 1341 C C . GLY A 1 169 ? -7.201 16.240 11.526 1.00 69.56 169 GLY A C 1
ATOM 1342 O O . GLY A 1 169 ? -6.999 17.300 12.113 1.00 69.56 169 GLY A O 1
ATOM 1343 N N . ASP A 1 170 ? -8.217 16.057 10.676 1.00 62.91 170 ASP A N 1
ATOM 1344 C CA . ASP A 1 170 ? -9.236 17.047 10.305 1.00 62.91 170 ASP A CA 1
ATOM 1345 C C . ASP A 1 170 ? -10.492 16.896 11.174 1.00 62.91 170 ASP A C 1
ATOM 1347 O O . ASP A 1 170 ? -11.582 16.597 10.687 1.00 62.91 170 ASP A O 1
ATOM 1351 N N . SER A 1 171 ? -10.336 17.084 12.486 1.00 58.81 171 SER A N 1
ATOM 1352 C CA . SER A 1 171 ? -11.409 16.891 13.470 1.00 58.81 171 SER A CA 1
ATOM 1353 C C . SER A 1 171 ? -12.608 17.806 13.182 1.00 58.81 171 SER A C 1
ATOM 1355 O O . SER A 1 171 ? -12.666 18.965 13.596 1.00 58.81 171 SER A O 1
ATOM 1357 N N . LEU A 1 172 ? -13.595 17.270 12.464 1.00 60.94 172 LEU A N 1
ATOM 1358 C CA . LEU A 1 172 ? -14.898 17.891 12.272 1.00 60.94 172 LEU A CA 1
ATOM 1359 C C . LEU A 1 172 ? -15.671 17.803 13.593 1.00 60.94 172 LEU A C 1
ATOM 1361 O O . LEU A 1 172 ? -15.637 16.782 14.274 1.00 60.94 172 LEU A O 1
ATOM 1365 N N . GLU A 1 173 ? -16.440 18.838 13.942 1.00 58.28 173 GLU A N 1
ATOM 1366 C CA . GLU A 1 173 ? -17.209 18.902 15.204 1.00 58.28 173 GLU A CA 1
ATOM 1367 C C . GLU A 1 173 ? -18.203 17.735 15.409 1.00 58.28 173 GLU A C 1
ATOM 1369 O O . GLU A 1 173 ? -18.733 17.556 16.505 1.00 58.28 173 GLU A O 1
ATOM 1374 N N . LYS A 1 174 ? -18.468 16.943 14.361 1.00 66.88 174 LYS A N 1
ATOM 1375 C CA . LYS A 1 174 ? -19.367 15.777 14.357 1.00 66.88 174 LYS A CA 1
ATOM 1376 C C . LYS A 1 174 ? -18.648 14.430 14.249 1.00 66.88 174 LYS A C 1
ATOM 1378 O O . LYS A 1 174 ? -19.316 13.413 14.098 1.00 66.88 174 LYS A O 1
ATOM 1383 N N . GLU A 1 175 ? -17.321 14.411 14.263 1.00 76.00 175 GLU A N 1
ATOM 1384 C CA . GLU A 1 175 ? -16.565 13.172 14.121 1.00 76.00 175 GLU A CA 1
ATOM 1385 C C . GLU A 1 175 ? -16.727 12.271 15.356 1.00 76.00 175 GLU A C 1
ATOM 1387 O O . GLU A 1 175 ? -16.548 12.702 16.499 1.00 76.00 175 GLU A O 1
ATOM 1392 N N . GLU A 1 176 ? -17.049 10.998 15.124 1.00 78.81 176 GLU A N 1
ATOM 1393 C CA . GLU A 1 176 ? -17.102 9.993 16.181 1.00 78.81 176 GLU A CA 1
ATOM 1394 C C . GLU A 1 176 ? -15.702 9.592 16.661 1.00 78.81 176 GLU A C 1
ATOM 1396 O O . GLU A 1 176 ? -14.726 9.607 15.913 1.00 78.81 176 GLU A O 1
ATOM 1401 N N . LEU A 1 177 ? -15.603 9.171 17.925 1.00 85.81 177 LEU A N 1
ATOM 1402 C CA . LEU A 1 177 ? -14.341 8.672 18.461 1.00 85.81 177 LEU A CA 1
ATOM 1403 C C . LEU A 1 177 ? -13.911 7.384 17.754 1.00 85.81 177 LEU A C 1
ATOM 1405 O O . LEU A 1 177 ? -14.720 6.471 17.576 1.00 85.81 177 LEU A O 1
ATOM 1409 N N . PHE A 1 178 ? -12.608 7.283 17.489 1.00 87.69 178 PHE A N 1
ATOM 1410 C CA . PHE A 1 178 ? -11.967 6.129 16.847 1.00 87.69 178 PHE A CA 1
ATOM 1411 C C . PHE A 1 178 ? -12.451 5.889 15.403 1.00 87.69 178 PHE A C 1
ATOM 1413 O O . PHE A 1 178 ? -12.893 4.783 15.069 1.00 87.69 178 PHE A O 1
ATOM 1420 N N . PRO A 1 179 ? -12.353 6.908 14.525 1.00 90.38 179 PRO A N 1
ATOM 1421 C CA . PRO A 1 179 ? -12.924 6.878 13.176 1.00 90.38 179 PRO A CA 1
ATOM 1422 C C . PRO A 1 179 ? -12.376 5.732 12.313 1.00 90.38 179 PRO A C 1
ATOM 1424 O O . PRO A 1 179 ? -13.114 5.149 11.522 1.00 90.38 179 PRO A O 1
ATOM 1427 N N . PHE A 1 180 ? -11.106 5.355 12.481 1.00 92.31 180 PHE A N 1
ATOM 1428 C CA . PHE A 1 180 ? -10.465 4.321 11.662 1.00 92.31 180 PHE A CA 1
ATOM 1429 C C . PHE A 1 180 ? -10.973 2.914 11.991 1.00 92.31 180 PHE A C 1
ATOM 1431 O O . PHE A 1 180 ? -11.360 2.178 11.087 1.00 92.31 180 PHE A O 1
ATOM 1438 N N . ILE A 1 181 ? -11.052 2.554 13.278 1.00 91.81 181 ILE A N 1
ATOM 1439 C CA . ILE A 1 181 ? -11.646 1.275 13.705 1.00 91.81 181 ILE A CA 1
ATOM 1440 C C . ILE A 1 181 ? -13.116 1.206 13.291 1.00 91.81 181 ILE A C 1
ATOM 1442 O O . ILE A 1 181 ? -13.546 0.184 12.760 1.00 91.81 181 ILE A O 1
ATOM 1446 N N . ARG A 1 182 ? -13.879 2.290 13.487 1.00 89.75 182 ARG A N 1
ATOM 1447 C CA . ARG A 1 182 ? -15.283 2.354 13.057 1.00 89.75 182 ARG A CA 1
ATOM 1448 C C . ARG A 1 182 ? -15.415 2.139 11.556 1.00 89.75 182 ARG A C 1
ATOM 1450 O O . ARG A 1 182 ? -16.205 1.300 11.142 1.00 89.75 182 ARG A O 1
ATOM 1457 N N . THR A 1 183 ? -14.591 2.815 10.756 1.00 93.31 183 THR A N 1
ATOM 1458 C CA . THR A 1 183 ? -14.570 2.639 9.298 1.00 93.31 183 THR A CA 1
ATOM 1459 C C . THR A 1 183 ? -14.353 1.174 8.921 1.00 93.31 183 THR A C 1
ATOM 1461 O O . THR A 1 183 ? -15.106 0.646 8.111 1.00 93.31 183 THR A O 1
ATOM 1464 N N . LEU A 1 184 ? -13.388 0.483 9.539 1.00 94.94 184 LEU A N 1
ATOM 1465 C CA . LEU A 1 184 ? -13.126 -0.933 9.249 1.00 94.94 184 LEU A CA 1
ATOM 1466 C C . LEU A 1 184 ? -14.256 -1.859 9.716 1.00 94.94 184 LEU A C 1
ATOM 1468 O O . LEU A 1 184 ? -14.593 -2.804 9.007 1.00 94.94 184 LEU A O 1
ATOM 1472 N N . LEU A 1 185 ? -14.869 -1.581 10.872 1.00 92.06 185 LEU A N 1
ATOM 1473 C CA . LEU A 1 185 ? -16.033 -2.327 11.354 1.00 92.06 185 LEU A CA 1
ATOM 1474 C C . LEU A 1 185 ? -17.231 -2.166 10.411 1.00 92.06 185 LEU A C 1
ATOM 1476 O O . LEU A 1 185 ? -17.889 -3.157 10.100 1.00 92.06 185 LEU A O 1
ATOM 1480 N N . HIS A 1 186 ? -17.493 -0.949 9.934 1.00 91.88 186 HIS A N 1
ATOM 1481 C CA . HIS A 1 186 ? -18.550 -0.680 8.957 1.00 91.88 186 HIS A CA 1
ATOM 1482 C C . HIS A 1 186 ? -18.248 -1.283 7.583 1.00 91.88 186 HIS A C 1
ATOM 1484 O O . HIS A 1 186 ? -19.174 -1.728 6.909 1.00 91.88 186 HIS A O 1
ATOM 1490 N N . PHE A 1 187 ? -16.977 -1.303 7.178 1.00 95.38 187 PHE A N 1
ATOM 1491 C CA . PHE A 1 187 ? -16.538 -1.871 5.909 1.00 95.38 187 PHE A CA 1
ATOM 1492 C C . PHE A 1 187 ? -16.706 -3.397 5.881 1.00 95.38 187 PHE A C 1
ATOM 1494 O O . PHE A 1 187 ? -17.442 -3.924 5.050 1.00 95.38 187 PHE A O 1
ATOM 1501 N N . ASP A 1 188 ? -16.048 -4.100 6.807 1.00 94.38 188 ASP A N 1
ATOM 1502 C CA . ASP A 1 188 ? -16.170 -5.547 6.983 1.00 94.38 188 ASP A CA 1
ATOM 1503 C C . ASP A 1 188 ? -15.829 -5.919 8.431 1.00 94.38 188 ASP A C 1
ATOM 1505 O O . ASP A 1 188 ? -14.677 -6.175 8.798 1.00 94.38 188 ASP A O 1
ATOM 1509 N N . THR A 1 189 ? -16.864 -5.966 9.274 1.00 91.19 189 THR A N 1
ATOM 1510 C CA . THR A 1 189 ? -16.729 -6.336 10.689 1.00 91.19 189 THR A CA 1
ATOM 1511 C C . THR A 1 189 ? -16.032 -7.683 10.857 1.00 91.19 189 THR A C 1
ATOM 1513 O O . THR A 1 189 ? -15.186 -7.837 11.738 1.00 91.19 189 THR A O 1
ATOM 1516 N N . ARG A 1 190 ? -16.402 -8.686 10.052 1.00 91.94 190 ARG A N 1
ATOM 1517 C CA . ARG A 1 190 ? -15.928 -10.057 10.252 1.00 91.94 190 ARG A CA 1
ATOM 1518 C C . ARG A 1 190 ? -14.441 -10.139 9.961 1.00 91.94 190 ARG A C 1
ATOM 1520 O O . ARG A 1 190 ? -13.697 -10.679 10.780 1.00 91.94 190 ARG A O 1
ATOM 1527 N N . GLU A 1 191 ? -14.028 -9.626 8.811 1.00 92.75 191 GLU A N 1
ATOM 1528 C CA . GLU A 1 191 ? -12.637 -9.723 8.399 1.00 92.75 191 GLU A CA 1
ATOM 1529 C C . GLU A 1 191 ? -11.741 -8.849 9.270 1.00 92.75 191 GLU A C 1
ATOM 1531 O O . GLU A 1 191 ? -10.694 -9.307 9.728 1.00 92.75 191 GLU A O 1
ATOM 1536 N N . PHE A 1 192 ? -12.193 -7.649 9.637 1.00 93.06 192 PHE A N 1
ATOM 1537 C CA . PHE A 1 192 ? -11.446 -6.813 10.568 1.00 93.06 192 PHE A CA 1
ATOM 1538 C C . PHE A 1 192 ? -11.240 -7.484 11.940 1.00 93.06 192 PHE A C 1
ATOM 1540 O O . PHE A 1 192 ? -10.126 -7.487 12.470 1.00 93.06 192 PHE A O 1
ATOM 1547 N N . LEU A 1 193 ? -12.276 -8.113 12.508 1.00 88.75 193 LEU A N 1
ATOM 1548 C CA . LEU A 1 193 ? -12.142 -8.840 13.776 1.00 88.75 193 LEU A CA 1
ATOM 1549 C C . LEU A 1 193 ? -11.214 -10.061 13.656 1.00 88.75 193 LEU A C 1
ATOM 1551 O O . LEU A 1 193 ? -10.476 -10.345 14.602 1.00 88.75 193 LEU A O 1
ATOM 1555 N N . ASN A 1 194 ? -11.191 -10.749 12.508 1.00 88.12 194 ASN A N 1
ATOM 1556 C CA . ASN A 1 194 ? -10.222 -11.821 12.249 1.00 88.12 194 ASN A CA 1
ATOM 1557 C C . ASN A 1 194 ? -8.784 -11.285 12.260 1.00 88.12 194 ASN A C 1
ATOM 1559 O O . ASN A 1 194 ? -7.922 -11.866 12.925 1.00 88.12 194 ASN A O 1
ATOM 1563 N N . VAL A 1 195 ? -8.535 -10.164 11.571 1.00 88.56 195 VAL A N 1
ATOM 1564 C CA . VAL A 1 195 ? -7.222 -9.499 11.541 1.00 88.56 195 VAL A CA 1
ATOM 1565 C C . VAL A 1 195 ? -6.764 -9.155 12.956 1.00 88.56 195 VAL A C 1
ATOM 1567 O O . VAL A 1 195 ? -5.626 -9.449 13.327 1.00 88.56 195 VAL A O 1
ATOM 1570 N N . LEU A 1 196 ? -7.648 -8.597 13.784 1.00 83.81 196 LEU A N 1
ATOM 1571 C CA . LEU A 1 196 ? -7.322 -8.297 15.177 1.00 83.81 196 LEU A CA 1
ATOM 1572 C C . LEU A 1 196 ? -7.024 -9.561 15.988 1.00 83.81 196 LEU A C 1
ATOM 1574 O O . LEU A 1 196 ? -6.009 -9.610 16.681 1.00 83.81 196 LEU A O 1
ATOM 1578 N N . ALA A 1 197 ? -7.857 -10.597 15.877 1.00 82.50 197 ALA A N 1
ATOM 1579 C CA . ALA A 1 197 ? -7.682 -11.840 16.625 1.00 82.50 197 ALA A CA 1
ATOM 1580 C C . ALA A 1 197 ? -6.336 -12.524 16.326 1.00 82.50 197 ALA A C 1
ATOM 1582 O O . ALA A 1 197 ? -5.670 -13.004 17.248 1.00 82.50 197 ALA A O 1
ATOM 1583 N N . MET A 1 198 ? -5.907 -12.534 15.059 1.00 79.94 198 MET A N 1
ATOM 1584 C CA . MET A 1 198 ? -4.630 -13.136 14.660 1.00 79.94 198 MET A CA 1
ATOM 1585 C C . MET A 1 198 ? -3.416 -12.377 15.211 1.00 79.94 198 MET A C 1
ATOM 1587 O O . MET A 1 198 ? -2.426 -13.012 15.566 1.00 79.94 198 MET A O 1
ATOM 1591 N N . ASN A 1 199 ? -3.496 -11.048 15.324 1.00 75.88 199 ASN A N 1
ATOM 1592 C CA . ASN A 1 199 ? -2.343 -10.206 15.662 1.00 75.88 199 ASN A CA 1
ATOM 1593 C C . ASN A 1 199 ? -2.256 -9.831 17.155 1.00 75.88 199 ASN A C 1
ATOM 1595 O O . ASN A 1 199 ? -1.159 -9.721 17.701 1.00 75.88 199 ASN A O 1
ATOM 1599 N N . VAL A 1 200 ? -3.391 -9.702 17.852 1.00 66.56 200 VAL A N 1
ATOM 1600 C CA . VAL A 1 200 ? -3.447 -9.463 19.312 1.00 66.56 200 VAL A CA 1
ATOM 1601 C C . VAL A 1 200 ? -2.991 -10.695 20.104 1.00 66.56 200 VAL A C 1
ATOM 1603 O O . VAL A 1 200 ? -2.447 -10.578 21.199 1.00 66.56 200 VAL A O 1
ATOM 1606 N N . SER A 1 201 ? -3.168 -11.893 19.541 1.00 56.91 201 SER A N 1
ATOM 1607 C CA . SER A 1 201 ? -2.764 -13.146 20.192 1.00 56.91 201 SER A CA 1
ATOM 1608 C C . SER A 1 201 ? -1.243 -13.353 20.222 1.00 56.91 201 SER A C 1
ATOM 1610 O O . SER A 1 201 ? -0.744 -14.074 21.086 1.00 56.91 201 SER A O 1
ATOM 1612 N N . SER A 1 202 ? -0.501 -12.745 19.290 1.00 53.47 202 SER A N 1
ATOM 1613 C CA . SER A 1 202 ? 0.952 -12.924 19.150 1.00 53.47 202 SER A CA 1
ATOM 1614 C C . SER A 1 202 ? 1.788 -12.006 20.044 1.00 53.47 202 SER A C 1
ATOM 1616 O O . SER A 1 202 ? 2.862 -12.402 20.489 1.00 53.47 202 SER A O 1
ATOM 1618 N N . GLU A 1 203 ? 1.305 -10.803 20.351 1.00 54.53 203 GLU A N 1
ATOM 1619 C CA . GLU A 1 203 ? 2.011 -9.797 21.148 1.00 54.53 203 GLU A CA 1
ATOM 1620 C C . GLU A 1 203 ? 0.975 -9.085 22.013 1.00 54.53 203 GLU A C 1
ATOM 1622 O O . GLU A 1 203 ? -0.043 -8.645 21.491 1.00 54.53 203 GLU A O 1
ATOM 1627 N N . ARG A 1 204 ? 1.197 -8.985 23.334 1.00 52.88 204 ARG A N 1
ATOM 1628 C CA . ARG A 1 204 ? 0.248 -8.290 24.216 1.00 52.88 204 ARG A CA 1
ATOM 1629 C C . ARG A 1 204 ? 0.124 -6.842 23.739 1.00 52.88 204 ARG A C 1
ATOM 1631 O O . ARG A 1 204 ? 1.097 -6.100 23.912 1.00 52.88 204 ARG A O 1
ATOM 1638 N N . PRO A 1 205 ? -1.027 -6.417 23.195 1.00 57.12 205 PRO A N 1
ATOM 1639 C CA . PRO A 1 205 ? -1.223 -5.015 22.886 1.00 57.12 205 PRO A CA 1
ATOM 1640 C C . PRO A 1 205 ? -1.080 -4.205 24.180 1.00 57.12 205 PRO A C 1
ATOM 1642 O O . PRO A 1 205 ? -1.214 -4.724 25.299 1.00 57.12 205 PRO A O 1
ATOM 1645 N N . SER A 1 206 ? -0.777 -2.914 24.059 1.00 57.25 206 SER A N 1
ATOM 1646 C CA . SER A 1 206 ? -0.784 -2.047 25.235 1.00 57.25 206 SER A CA 1
ATOM 1647 C C . SER A 1 206 ? -2.152 -2.177 25.923 1.00 57.25 206 SER A C 1
ATOM 1649 O O . SER A 1 206 ? -3.184 -2.209 25.258 1.00 57.25 206 SER A O 1
ATOM 1651 N N . LYS A 1 207 ? -2.201 -2.275 27.260 1.00 58.78 207 LYS A N 1
ATOM 1652 C CA . LYS A 1 207 ? -3.474 -2.461 27.997 1.00 58.78 207 LYS A CA 1
ATOM 1653 C C . LYS A 1 207 ? -4.545 -1.407 27.656 1.00 58.78 207 LYS A C 1
ATOM 1655 O O . LYS A 1 207 ? -5.723 -1.628 27.916 1.00 58.78 207 LYS A O 1
ATOM 1660 N N . GLY A 1 208 ? -4.135 -0.255 27.116 1.00 63.81 208 GLY A N 1
ATOM 1661 C CA . GLY A 1 208 ? -5.034 0.773 26.597 1.00 63.81 208 GLY A CA 1
ATOM 1662 C C . GLY A 1 208 ? -5.765 0.350 25.321 1.00 63.81 208 GLY A C 1
ATOM 1663 O O . GLY A 1 208 ? -6.961 0.591 25.228 1.00 63.81 208 GLY A O 1
ATOM 1664 N N . PHE A 1 209 ? -5.094 -0.344 24.397 1.00 66.62 209 PHE A N 1
ATOM 1665 C CA . PHE A 1 209 ? -5.664 -0.777 23.119 1.00 66.62 209 PHE A CA 1
ATOM 1666 C C . PHE A 1 209 ? -6.832 -1.749 23.295 1.00 66.62 209 PHE A C 1
ATOM 1668 O O . PHE A 1 209 ? -7.888 -1.508 22.730 1.00 66.62 209 PHE A O 1
ATOM 1675 N N . GLU A 1 210 ? -6.690 -2.812 24.099 1.00 68.12 210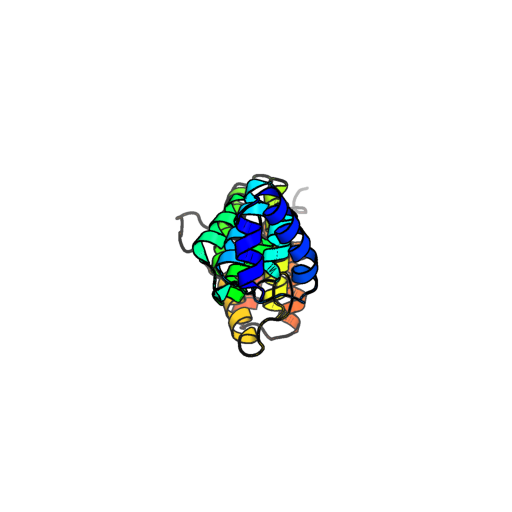 GLU A N 1
ATOM 1676 C CA . GLU A 1 210 ? -7.794 -3.765 24.329 1.00 68.12 210 GLU A CA 1
ATOM 1677 C C . GLU A 1 210 ? -9.015 -3.062 24.916 1.00 68.12 210 GLU A C 1
ATOM 1679 O O . GLU A 1 210 ? -10.134 -3.285 24.469 1.00 68.12 210 GLU A O 1
ATOM 1684 N N . ARG A 1 211 ? -8.795 -2.171 25.888 1.00 72.62 211 ARG A N 1
ATOM 1685 C CA . ARG A 1 211 ? -9.873 -1.401 26.506 1.00 72.62 211 ARG A CA 1
ATOM 1686 C C . ARG A 1 211 ? -10.543 -0.473 25.496 1.00 72.62 211 ARG A C 1
ATOM 1688 O O . ARG A 1 211 ? -11.765 -0.408 25.457 1.00 72.62 211 ARG A O 1
ATOM 1695 N N . ASP A 1 212 ? -9.762 0.257 24.709 1.00 72.88 212 ASP A N 1
ATOM 1696 C CA . ASP A 1 212 ? -10.295 1.212 23.741 1.00 72.88 212 ASP A CA 1
ATOM 1697 C C . ASP A 1 212 ? -11.003 0.482 22.585 1.00 72.88 212 ASP A C 1
ATOM 1699 O O . ASP A 1 212 ? -12.093 0.889 22.195 1.00 72.88 212 ASP A O 1
ATOM 1703 N N . LEU A 1 213 ? -10.477 -0.658 22.128 1.00 70.56 213 LEU A N 1
ATOM 1704 C CA . LEU A 1 213 ? -11.128 -1.539 21.159 1.00 70.56 213 LEU A CA 1
ATOM 1705 C C . LEU A 1 213 ? -12.451 -2.102 21.698 1.00 70.56 213 LEU A C 1
ATOM 1707 O O . LEU A 1 213 ? -13.455 -2.048 20.994 1.00 70.56 213 LEU A O 1
ATOM 1711 N N . VAL A 1 214 ? -12.475 -2.600 22.939 1.00 75.00 214 VAL A N 1
ATOM 1712 C CA . VAL A 1 214 ? -13.709 -3.069 23.595 1.00 75.00 214 VAL A CA 1
ATOM 1713 C C . VAL A 1 214 ? -14.724 -1.933 23.683 1.00 75.00 214 VAL A C 1
ATOM 1715 O O . VAL A 1 214 ? -15.857 -2.117 23.253 1.00 75.00 214 VAL A O 1
ATOM 1718 N N . ASN A 1 215 ? -14.313 -0.738 24.118 1.00 72.44 215 ASN A N 1
ATOM 1719 C CA . ASN A 1 215 ? -15.194 0.432 24.167 1.00 72.44 215 ASN A CA 1
ATOM 1720 C C . ASN A 1 215 ? -15.766 0.782 22.779 1.00 72.44 215 ASN A C 1
ATOM 1722 O O . ASN A 1 215 ? -16.934 1.161 22.661 1.00 72.44 215 ASN A O 1
ATOM 1726 N N . VAL A 1 216 ? -14.963 0.678 21.712 1.00 73.88 216 VAL A N 1
ATOM 1727 C CA . VAL A 1 216 ? -15.431 0.929 20.339 1.00 73.88 216 VAL A CA 1
ATOM 1728 C C . VAL A 1 216 ? -16.408 -0.147 19.890 1.00 73.88 216 VAL A C 1
ATOM 1730 O O . VAL A 1 216 ? -17.460 0.196 19.359 1.00 73.88 216 VAL A O 1
ATOM 1733 N N . ILE A 1 217 ? -16.112 -1.424 20.127 1.00 73.00 217 ILE A N 1
ATOM 1734 C CA . ILE A 1 217 ? -17.005 -2.533 19.771 1.00 73.00 217 ILE A CA 1
ATOM 1735 C C . ILE A 1 217 ? -18.334 -2.405 20.531 1.00 73.00 217 ILE A C 1
ATOM 1737 O O . ILE A 1 217 ? -19.388 -2.434 19.904 1.00 73.00 217 ILE A O 1
ATOM 1741 N N . GLU A 1 218 ? -18.303 -2.174 21.844 1.00 74.12 218 GLU A N 1
ATOM 1742 C CA . GLU A 1 218 ? -19.506 -1.989 22.671 1.00 74.12 218 GLU A CA 1
ATOM 1743 C C . GLU A 1 218 ? -20.341 -0.779 22.229 1.00 74.12 218 GLU A C 1
ATOM 1745 O O . GLU A 1 218 ? -21.569 -0.842 22.214 1.00 74.12 218 GLU A O 1
ATOM 1750 N N . SER A 1 219 ? -19.694 0.322 21.831 1.00 72.06 219 SER A N 1
ATOM 1751 C CA . SER A 1 219 ? -20.397 1.519 21.349 1.00 72.06 219 SER A CA 1
ATOM 1752 C C . SER A 1 219 ? -20.859 1.432 19.892 1.00 72.06 219 SER A C 1
ATOM 1754 O O . SER A 1 219 ? -21.761 2.172 19.507 1.00 72.06 219 SER A O 1
ATOM 1756 N N . SER A 1 220 ? -20.253 0.569 19.075 1.00 67.12 220 SER A N 1
ATOM 1757 C CA . SER A 1 220 ? -20.643 0.355 17.670 1.00 67.12 220 SER A CA 1
ATOM 1758 C C . SER A 1 220 ? -21.732 -0.712 17.535 1.00 67.12 220 SER A C 1
ATOM 1760 O O . SER A 1 220 ? -22.536 -0.659 16.608 1.00 67.12 220 SER A O 1
ATOM 1762 N N . PHE A 1 221 ? -21.800 -1.645 18.489 1.00 66.44 221 PHE A N 1
ATOM 1763 C CA . PHE A 1 221 ? -22.833 -2.673 18.598 1.00 66.44 221 PHE A CA 1
ATOM 1764 C C . PHE A 1 221 ? -23.511 -2.576 19.968 1.00 66.44 221 PHE A C 1
ATOM 1766 O O . PHE A 1 221 ? -23.294 -3.449 20.816 1.00 66.44 221 PHE A O 1
ATOM 1773 N N . PRO A 1 222 ? -24.325 -1.532 20.225 1.00 52.97 222 PRO A N 1
ATOM 1774 C CA . PRO A 1 222 ? -25.135 -1.511 21.431 1.00 52.97 222 PRO A CA 1
ATOM 1775 C C . PRO A 1 222 ? -25.946 -2.806 21.461 1.00 52.97 222 PRO A C 1
ATOM 1777 O O . PRO A 1 222 ? -26.551 -3.184 20.452 1.00 52.97 222 PRO A O 1
ATOM 1780 N N . ALA A 1 223 ? -25.879 -3.521 22.588 1.00 46.88 223 ALA A N 1
ATOM 1781 C CA . ALA A 1 223 ? -26.578 -4.783 22.775 1.00 46.88 223 ALA A CA 1
ATOM 1782 C C . ALA A 1 223 ? -28.006 -4.656 22.231 1.00 46.88 223 ALA A C 1
ATOM 1784 O O . ALA A 1 223 ? -28.655 -3.626 22.426 1.00 46.88 223 ALA A O 1
ATOM 1785 N N . ALA A 1 224 ? -28.489 -5.692 21.546 1.00 42.50 224 ALA A N 1
ATOM 1786 C CA . ALA A 1 224 ? -29.877 -5.807 21.119 1.00 42.50 224 ALA A CA 1
ATOM 1787 C C . ALA A 1 224 ? -30.813 -5.932 22.343 1.00 42.50 224 ALA A C 1
ATOM 1789 O O . ALA A 1 224 ? -31.505 -6.927 22.526 1.00 42.50 224 ALA A O 1
ATOM 1790 N N . GLU A 1 225 ? -30.834 -4.930 23.216 1.00 44.62 225 GLU A N 1
ATOM 1791 C CA . GLU A 1 225 ? -31.763 -4.775 24.323 1.00 44.62 225 GLU A CA 1
ATOM 1792 C C . GLU A 1 225 ? -32.938 -3.922 23.843 1.00 44.62 225 GLU A C 1
ATOM 1794 O O . GLU A 1 225 ? -33.067 -2.745 24.164 1.00 44.62 225 GLU A O 1
ATOM 1799 N N . SER A 1 226 ? -33.786 -4.504 22.992 1.00 44.62 226 SER A N 1
ATOM 1800 C CA . SER A 1 226 ? -35.181 -4.059 22.803 1.00 44.62 226 SER A CA 1
ATOM 1801 C C . SER A 1 226 ? -36.019 -5.025 21.952 1.00 44.62 226 SER A C 1
ATOM 1803 O O . SER A 1 226 ? -36.905 -4.611 21.214 1.00 44.62 226 SER A O 1
ATOM 1805 N N . ILE A 1 227 ? -35.813 -6.341 22.091 1.00 46.66 227 ILE A N 1
ATOM 1806 C CA . ILE A 1 227 ? -36.827 -7.335 21.698 1.00 46.66 227 ILE A CA 1
ATOM 1807 C C . ILE A 1 227 ? -37.015 -8.319 22.859 1.00 46.66 227 ILE A C 1
ATOM 1809 O O . ILE A 1 227 ? -36.436 -9.398 22.871 1.00 46.66 227 ILE A O 1
ATOM 1813 N N . SER A 1 228 ? -37.760 -7.902 23.887 1.00 45.19 228 SER A N 1
ATOM 1814 C CA . SER A 1 228 ? -38.524 -8.799 24.789 1.00 45.19 228 SER A CA 1
ATOM 1815 C C . SER A 1 228 ? -39.327 -8.080 25.886 1.00 45.19 228 SER A C 1
ATOM 1817 O O . SER A 1 228 ? -39.905 -8.749 26.733 1.00 45.19 228 SER A O 1
ATOM 1819 N N . ASN A 1 229 ? -39.451 -6.748 25.868 1.00 44.47 229 ASN A N 1
ATOM 1820 C CA . ASN A 1 229 ? -40.428 -6.049 26.709 1.00 44.47 229 ASN A CA 1
ATOM 1821 C C . ASN A 1 229 ? -41.477 -5.377 25.821 1.00 44.47 229 ASN A C 1
ATOM 1823 O O . ASN A 1 229 ? -41.360 -4.200 25.489 1.00 44.47 229 ASN A O 1
ATOM 1827 N N . GLY A 1 230 ? -42.475 -6.153 25.403 1.00 44.38 230 GLY A N 1
ATOM 1828 C CA . GLY A 1 230 ? -43.580 -5.681 24.577 1.00 44.38 230 GLY A CA 1
ATOM 1829 C C . GLY A 1 230 ? -44.616 -6.775 24.342 1.00 44.38 230 GLY A C 1
ATOM 1830 O O . GLY A 1 230 ? -44.613 -7.360 23.268 1.00 44.38 230 GLY A O 1
ATOM 1831 N N . GLU A 1 231 ? -45.446 -6.974 25.373 1.00 38.06 231 GLU A N 1
ATOM 1832 C CA . GLU A 1 231 ? -46.785 -7.611 25.400 1.00 38.06 231 GLU A CA 1
ATOM 1833 C C . GLU A 1 231 ? -46.921 -9.130 25.179 1.00 38.06 231 GLU A C 1
ATOM 1835 O O . GLU A 1 231 ? -46.622 -9.655 24.085 1.00 38.06 231 GLU A O 1
#

Sequence (231 aa):
MFNQLYDRLLENSVSKGVFLEALESYIVADRLGHLTTPIMRDLLAHYHGNGMMDSLERCIVHLDVTSLDIQQVVQVCWENQLYDAMLYVFNSGMNDYITPMEKLFAVIGPPLTEGRGLTDEEVVMGNKLLVYISCCLAGRAYPLGDIPEDLVVQVKNQVFEFLIRRHSGDSLEKEELFPFIRTLLHFDTREFLNVLAMNVSSERPSKGFERDLVNVIESSFPAAESISNGE

pLDDT: mean 84.29, std 14.25, range [38.06, 97.81]

InterPro domains:
  IPR025941 Vacuolar protein sorting-associated protein 8, central domain [PF12816] (18-197)
  IPR045111 Vacuolar protein sorting-associated protein Vps41/Vps8 [PTHR12616] (2-198)

Secondary structure (DSSP, 8-state):
-HHHHHHHHTT-HHHHHHHHHHHHHHHTTTS-----HHHHHHHHHHHHHTT-HHHHHHHHTTS-GGGS-HHHHHHHHHHTT-HHHHHHIIIIIH--SSHHHHHHHHHHHHHHHTTPPPPHHHHHHHHHHHHHHHHHHHTB-SSSSB--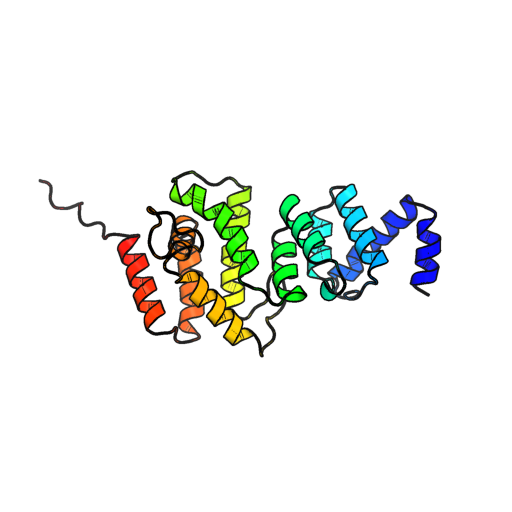HHHHHHHHHHHHHHHT-SS-SS--TTPPSSHHHHHHHHHHHHHHHHHHHHHHTTS---HHHHHHHHHHHHHHS---TTSSS--

Foldseek 3Di:
DVVVVQVVQVVDPVSLLVVLVVCLVCLLVLNPQEDDAVSLVSSLCSCLVVVVVVSNLSNLLSHQCLNDPLVVQLVSCVVSVSLQSNCSSCCRNPVHNQVSLLVLCVVQLVCLVVVHDDDPSNLVSLVQSLVSLLCLLVQAGPPHGGNPPVCSVVSNVVSLCNQQQQADPPRDPPDGGRSNVLSNCSSPVVSNVVSCVVRCVVDPDDPVSVVSNVVCVCVSCVDPPPPDPDD